Protein AF-A0A7K1BIU9-F1 (afdb_monomer_lite)

Foldseek 3Di:
DPDDPPVVVVVVVVVVVPPPPPPPLPPQDVQFWKKKFKFAQQPLLLLVVQQKHKDKDFNKHWDWDDPDSNDRRIMIIMIAGWDADPQGIWSARMWMKIARNVPRFIWIFHTWDQRLVQQFIWGQTVLVVRDIDGFKGQPCSVVWDWDWDADPVVQKIKTKTPWGWIWTAAPCQQVRCVRNVHPPPSDPGRHGTGTMMTIHMDGHD

Structure (mmCIF, N/CA/C/O backbone):
data_AF-A0A7K1BIU9-F1
#
_entry.id   AF-A0A7K1BIU9-F1
#
loop_
_atom_site.group_PDB
_atom_site.id
_atom_site.type_symbol
_atom_site.label_atom_id
_atom_site.label_alt_id
_atom_site.label_comp_id
_atom_site.label_asym_id
_atom_site.label_entity_id
_atom_site.label_seq_id
_atom_site.pdbx_PDB_ins_code
_atom_site.Cartn_x
_atom_site.Cartn_y
_atom_site.Cartn_z
_atom_site.occupancy
_atom_site.B_iso_or_equiv
_atom_site.auth_seq_id
_atom_site.auth_comp_id
_atom_site.auth_asym_id
_atom_site.auth_atom_id
_atom_site.pdbx_PDB_model_num
ATOM 1 N N . MET A 1 1 ? -36.412 -58.550 -0.519 1.00 44.72 1 MET A N 1
ATOM 2 C CA . MET A 1 1 ? -36.171 -57.234 -1.155 1.00 44.72 1 MET A CA 1
ATOM 3 C C . MET A 1 1 ? -35.301 -56.371 -0.232 1.00 44.72 1 MET A C 1
ATOM 5 O O . MET A 1 1 ? -35.825 -55.542 0.491 1.00 44.72 1 MET A O 1
ATOM 9 N N . LYS A 1 2 ? -33.985 -56.630 -0.160 1.00 48.56 2 LYS A N 1
ATOM 10 C CA . LYS A 1 2 ? -33.057 -55.943 0.772 1.00 48.56 2 LYS A CA 1
ATOM 11 C C . LYS A 1 2 ? -31.634 -55.773 0.204 1.00 48.56 2 LYS A C 1
ATOM 13 O O . LYS A 1 2 ? -30.665 -55.871 0.937 1.00 48.56 2 LYS A O 1
ATOM 18 N N . LEU A 1 3 ? -31.502 -55.534 -1.105 1.00 46.72 3 LEU A N 1
ATOM 19 C CA . LEU A 1 3 ? -30.182 -55.364 -1.742 1.00 46.72 3 LEU A CA 1
ATOM 20 C C . LEU A 1 3 ? -30.112 -54.217 -2.766 1.00 46.72 3 LEU A C 1
ATOM 22 O O . LEU A 1 3 ? -29.189 -54.169 -3.567 1.00 46.72 3 LEU A O 1
ATOM 26 N N . LYS A 1 4 ? -31.096 -53.305 -2.779 1.00 47.06 4 LYS A N 1
ATOM 27 C CA . LYS A 1 4 ? -31.155 -52.203 -3.763 1.00 47.06 4 LYS A CA 1
ATOM 28 C C . LYS A 1 4 ? -30.944 -50.801 -3.181 1.00 47.06 4 LYS A C 1
ATOM 30 O O . LYS A 1 4 ? -30.855 -49.854 -3.945 1.00 47.06 4 LYS A O 1
ATOM 35 N N . VAL A 1 5 ? -30.850 -50.659 -1.856 1.00 51.69 5 VAL A N 1
ATOM 36 C CA . VAL A 1 5 ? -30.767 -49.336 -1.196 1.00 51.69 5 VAL A CA 1
ATOM 37 C C . VAL A 1 5 ? -29.338 -48.980 -0.759 1.00 51.69 5 VAL A C 1
ATOM 39 O O . VAL A 1 5 ? -29.014 -47.807 -0.629 1.00 51.69 5 VAL A O 1
ATOM 42 N N . VAL A 1 6 ? -28.442 -49.962 -0.608 1.00 47.50 6 VAL A N 1
ATOM 43 C CA . VAL A 1 6 ? -27.062 -49.716 -0.137 1.00 47.50 6 VAL A CA 1
ATOM 44 C C . VAL A 1 6 ? -26.142 -49.222 -1.264 1.00 47.50 6 VAL A C 1
ATOM 46 O O . VAL A 1 6 ? -25.230 -48.438 -1.023 1.00 47.50 6 VAL A O 1
ATOM 49 N N . THR A 1 7 ? -26.411 -49.589 -2.519 1.00 50.59 7 THR A N 1
ATOM 50 C CA . THR A 1 7 ? -25.561 -49.233 -3.670 1.00 50.59 7 THR A CA 1
ATOM 51 C C . THR A 1 7 ? -25.781 -47.812 -4.198 1.00 50.59 7 THR A C 1
ATOM 53 O O . THR A 1 7 ? -24.929 -47.294 -4.911 1.00 50.59 7 THR A O 1
ATOM 56 N N . ALA A 1 8 ? -26.893 -47.160 -3.844 1.00 47.19 8 ALA A N 1
ATOM 57 C CA . ALA A 1 8 ? -27.216 -45.816 -4.332 1.00 47.19 8 ALA A CA 1
ATOM 58 C C . ALA A 1 8 ? -26.571 -44.690 -3.501 1.00 47.19 8 ALA A C 1
ATOM 60 O O . ALA A 1 8 ? -26.414 -43.583 -4.001 1.00 47.19 8 ALA A O 1
ATOM 61 N N . ILE A 1 9 ? -26.165 -44.959 -2.254 1.00 51.34 9 ILE A N 1
ATOM 62 C CA . ILE A 1 9 ? -25.563 -43.947 -1.364 1.00 51.34 9 ILE A CA 1
ATOM 63 C C . ILE A 1 9 ? -24.041 -43.840 -1.580 1.00 51.34 9 ILE A C 1
ATOM 65 O O . ILE A 1 9 ? -23.468 -42.769 -1.405 1.00 51.34 9 ILE A O 1
ATOM 69 N N . ALA A 1 10 ? -23.388 -44.916 -2.032 1.00 48.66 10 ALA A N 1
ATOM 70 C CA . ALA A 1 10 ? -21.936 -44.951 -2.234 1.00 48.66 10 ALA A CA 1
ATOM 71 C C . ALA A 1 10 ? -21.453 -44.242 -3.517 1.00 48.66 10 ALA A C 1
ATOM 73 O O . ALA A 1 10 ? -20.282 -43.890 -3.619 1.00 48.66 10 ALA A O 1
ATOM 74 N N . ILE A 1 11 ? -22.335 -44.019 -4.497 1.00 51.06 11 ILE A N 1
ATOM 75 C CA . ILE A 1 11 ? -21.977 -43.359 -5.767 1.00 51.06 11 ILE A CA 1
ATOM 76 C C . ILE A 1 11 ? -22.119 -41.833 -5.650 1.00 51.06 11 ILE A C 1
ATOM 78 O O . ILE A 1 11 ? -21.362 -41.089 -6.268 1.00 51.06 11 ILE A O 1
ATOM 82 N N . SER A 1 12 ? -23.016 -41.351 -4.789 1.00 47.53 12 SER A N 1
ATOM 83 C CA . SER A 1 12 ? -23.244 -39.918 -4.559 1.00 47.53 12 SER A CA 1
ATOM 84 C C . SER A 1 12 ? -22.085 -39.239 -3.827 1.00 47.53 12 SER A C 1
ATOM 86 O O . SER A 1 12 ? -21.803 -38.071 -4.072 1.00 47.53 12 SER A O 1
ATOM 88 N N . THR A 1 13 ? -21.389 -39.957 -2.942 1.00 48.97 13 THR A N 1
ATOM 89 C CA . THR A 1 13 ? -20.256 -39.415 -2.175 1.00 48.97 13 THR A CA 1
ATOM 90 C C . THR A 1 13 ? -18.956 -39.378 -2.975 1.00 48.97 13 THR A C 1
ATOM 92 O O . THR A 1 13 ? -18.105 -38.537 -2.698 1.00 48.97 13 THR A O 1
ATOM 95 N N . LEU A 1 14 ? -18.807 -40.225 -4.001 1.00 45.22 14 LEU A N 1
ATOM 96 C CA . LEU A 1 14 ? -17.595 -40.269 -4.823 1.00 45.22 14 LEU A CA 1
ATOM 97 C C . LEU A 1 14 ? -17.552 -39.151 -5.883 1.00 45.22 14 LEU A C 1
ATOM 99 O O . LEU A 1 14 ? -16.468 -38.711 -6.258 1.00 45.22 14 LEU A O 1
ATOM 103 N N . LEU A 1 15 ? -18.709 -38.635 -6.324 1.00 46.16 15 LEU A N 1
ATOM 104 C CA . LEU A 1 15 ? -18.770 -37.532 -7.295 1.00 46.16 15 LEU A CA 1
ATOM 105 C C . LEU A 1 15 ? -18.500 -36.138 -6.696 1.00 46.16 15 LEU A C 1
ATOM 107 O O . LEU A 1 15 ? -18.160 -35.229 -7.449 1.00 46.16 15 LEU A O 1
ATOM 111 N N . LEU A 1 16 ? -18.586 -35.950 -5.373 1.00 46.19 16 LEU A N 1
ATOM 112 C CA . LEU A 1 16 ? -18.278 -34.653 -4.743 1.00 46.19 16 LEU A CA 1
ATOM 113 C C . LEU A 1 16 ? -16.781 -34.421 -4.473 1.00 46.19 16 LEU A C 1
ATOM 115 O O . LEU A 1 16 ? -16.391 -33.306 -4.141 1.00 46.19 16 LEU A O 1
ATOM 119 N N . ILE A 1 17 ? -15.930 -35.435 -4.650 1.00 51.56 17 ILE A N 1
ATOM 120 C CA . ILE A 1 17 ? -14.475 -35.316 -4.431 1.00 51.56 17 ILE A CA 1
ATOM 121 C C . ILE A 1 17 ? -13.760 -34.809 -5.707 1.00 51.56 17 ILE A C 1
ATOM 123 O O . ILE A 1 17 ? -12.593 -34.436 -5.671 1.00 51.56 17 ILE A O 1
ATOM 127 N N . GLY A 1 18 ? -14.459 -34.740 -6.847 1.00 46.22 18 GLY A N 1
ATOM 128 C CA . GLY A 1 18 ? -13.859 -34.456 -8.157 1.00 46.22 18 GLY A CA 1
ATOM 129 C C . GLY A 1 18 ? -13.814 -32.990 -8.603 1.00 46.22 18 GLY A C 1
ATOM 130 O O . GLY A 1 18 ? -13.236 -32.715 -9.650 1.00 46.22 18 GLY A O 1
ATOM 131 N N . SER A 1 19 ? -14.405 -32.043 -7.866 1.00 47.19 19 SER A N 1
ATOM 132 C CA . SER A 1 19 ? -14.473 -30.633 -8.293 1.00 47.19 19 SER A CA 1
ATOM 133 C C . SER A 1 19 ? -13.799 -29.646 -7.346 1.00 47.19 19 SER A C 1
ATOM 135 O O . SER A 1 19 ? -14.045 -28.443 -7.446 1.00 47.19 19 SER A O 1
ATOM 137 N N . SER A 1 20 ? -12.895 -30.103 -6.474 1.00 46.22 20 SER A N 1
ATOM 138 C CA . SER A 1 20 ? -11.872 -29.215 -5.923 1.00 46.22 20 SER A CA 1
ATOM 139 C C . SER A 1 20 ? -10.858 -28.916 -7.028 1.00 46.22 20 SER A C 1
ATOM 141 O O . SER A 1 20 ? -9.715 -29.373 -6.990 1.00 46.22 20 SER A O 1
ATOM 143 N N . GLY A 1 21 ? -11.283 -28.176 -8.057 1.00 48.88 21 GLY A N 1
ATOM 144 C CA . GLY A 1 21 ? -10.337 -27.416 -8.850 1.00 48.88 21 GLY A CA 1
ATOM 145 C C . GLY A 1 21 ? -9.607 -26.551 -7.842 1.00 48.88 21 GLY A C 1
ATOM 146 O O . GLY A 1 21 ? -10.204 -25.628 -7.290 1.00 48.88 21 GLY A O 1
ATOM 147 N N . ALA A 1 22 ? -8.373 -26.930 -7.500 1.00 48.78 22 ALA A N 1
ATOM 148 C CA . ALA A 1 22 ? -7.526 -26.093 -6.679 1.00 48.78 22 ALA A CA 1
ATOM 149 C C . ALA A 1 22 ? -7.596 -24.712 -7.319 1.00 48.78 22 ALA A C 1
ATOM 151 O O . ALA A 1 22 ? -7.340 -24.585 -8.520 1.00 48.78 22 ALA A O 1
ATOM 152 N N . ALA A 1 23 ? -8.038 -23.710 -6.559 1.00 45.09 23 ALA A N 1
ATOM 153 C CA . ALA A 1 23 ? -7.927 -22.342 -7.010 1.00 45.09 23 ALA A CA 1
ATOM 154 C C . ALA A 1 23 ? -6.434 -22.125 -7.244 1.00 45.09 23 ALA A C 1
ATOM 156 O O . ALA A 1 23 ? -5.651 -22.001 -6.301 1.00 45.09 23 ALA A O 1
ATOM 157 N N . VAL A 1 24 ? -6.025 -22.195 -8.507 1.00 49.59 24 VAL A N 1
ATOM 158 C CA . VAL A 1 24 ? -4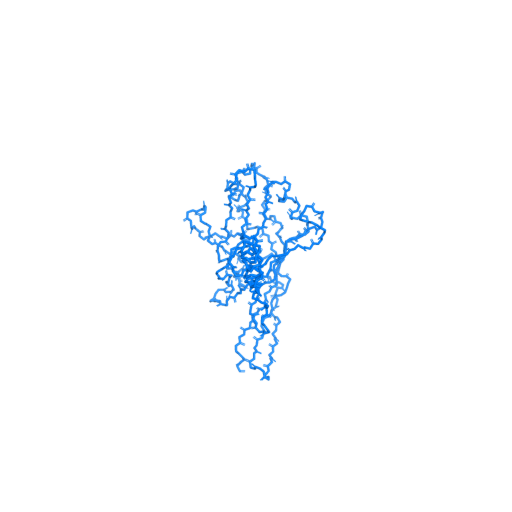.683 -21.828 -8.904 1.00 49.59 24 VAL A CA 1
ATOM 159 C C . VAL A 1 24 ? -4.644 -20.326 -8.705 1.00 49.59 24 VAL A C 1
ATOM 161 O O . VAL A 1 24 ? -5.192 -19.564 -9.499 1.00 49.59 24 VAL A O 1
ATOM 164 N N . ALA A 1 25 ? -4.073 -19.892 -7.579 1.00 52.34 25 ALA A N 1
ATOM 165 C CA . ALA A 1 25 ? -3.605 -18.522 -7.482 1.00 52.34 25 ALA A CA 1
ATOM 166 C C . ALA A 1 25 ? -2.775 -18.279 -8.745 1.00 52.34 25 ALA A C 1
ATOM 168 O O . ALA A 1 25 ? -1.986 -19.153 -9.117 1.00 52.34 25 ALA A O 1
ATOM 169 N N . ASP A 1 26 ? -3.022 -17.169 -9.442 1.00 54.44 26 ASP A N 1
ATOM 170 C CA . ASP A 1 26 ? -2.315 -16.835 -10.676 1.00 54.44 26 ASP A CA 1
ATOM 171 C C . ASP A 1 26 ? -0.830 -16.727 -10.305 1.00 54.44 26 ASP A C 1
ATOM 173 O O . ASP A 1 26 ? -0.372 -15.730 -9.743 1.00 54.44 26 ASP A O 1
ATOM 177 N N . ALA A 1 27 ? -0.107 -17.838 -10.464 1.00 48.31 27 ALA A N 1
ATOM 178 C CA . ALA A 1 27 ? 1.280 -17.920 -10.061 1.00 48.31 27 ALA A CA 1
ATOM 179 C C . ALA A 1 27 ? 2.028 -16.880 -10.893 1.00 48.31 27 ALA A C 1
ATOM 181 O O . ALA A 1 27 ? 1.722 -16.761 -12.085 1.00 48.31 27 ALA A O 1
ATOM 182 N N . PRO A 1 28 ? 2.987 -16.133 -10.312 1.00 52.75 28 PRO A N 1
ATOM 183 C CA . PRO A 1 28 ? 3.704 -15.108 -11.049 1.00 52.75 28 PRO A CA 1
ATOM 184 C C . PRO A 1 28 ? 4.299 -15.726 -12.314 1.00 52.75 28 PRO A C 1
ATOM 186 O O . PRO A 1 28 ? 5.240 -16.522 -12.252 1.00 52.75 28 PRO A O 1
ATOM 189 N N . LYS A 1 29 ? 3.726 -15.404 -13.476 1.00 63.81 29 LYS A N 1
ATOM 190 C CA . LYS A 1 29 ? 4.265 -15.880 -14.750 1.00 63.81 29 LYS A CA 1
ATOM 191 C C . LYS A 1 29 ? 5.591 -15.161 -14.956 1.00 63.81 29 LYS A C 1
ATOM 193 O O . LYS A 1 29 ? 5.710 -13.970 -14.653 1.00 63.81 29 LYS A O 1
ATOM 198 N N . ALA A 1 30 ? 6.606 -15.862 -15.458 1.00 67.62 30 ALA A N 1
ATOM 199 C CA . ALA A 1 30 ? 7.865 -15.214 -15.805 1.00 67.62 30 ALA A CA 1
ATOM 200 C C . ALA A 1 30 ? 7.574 -14.028 -16.747 1.00 67.62 30 ALA A C 1
ATOM 202 O O . ALA A 1 30 ? 6.934 -14.199 -17.782 1.00 67.62 30 ALA A O 1
ATOM 203 N N . GLY A 1 31 ? 7.992 -12.820 -16.357 1.00 74.06 31 GLY A N 1
ATOM 204 C CA . GLY A 1 31 ? 7.682 -11.593 -17.097 1.00 74.06 31 GLY A CA 1
ATOM 205 C C . GLY A 1 31 ? 6.408 -10.853 -16.668 1.00 74.06 31 GLY A C 1
ATOM 206 O O . GLY A 1 31 ? 6.021 -9.899 -17.340 1.00 74.06 31 GLY A O 1
ATOM 207 N N . GLN A 1 32 ? 5.754 -11.237 -15.569 1.00 86.19 32 GLN A N 1
ATOM 208 C CA . GLN A 1 32 ? 4.627 -10.484 -15.015 1.00 86.19 32 GLN A CA 1
ATOM 209 C C . GLN A 1 32 ? 5.103 -9.300 -14.166 1.00 86.19 32 GLN A C 1
ATOM 211 O O . GLN A 1 32 ? 5.974 -9.434 -13.304 1.00 86.19 32 GLN A O 1
ATOM 216 N N . SER A 1 33 ? 4.510 -8.130 -14.405 1.00 92.88 33 SER A N 1
ATOM 217 C CA . SER A 1 33 ? 4.776 -6.938 -13.602 1.00 92.88 33 SER A CA 1
ATOM 218 C C . SER A 1 33 ? 4.103 -7.050 -12.237 1.00 92.88 33 SER A C 1
ATOM 220 O O . SER A 1 33 ? 2.898 -7.291 -12.164 1.00 92.88 33 SER A O 1
ATOM 222 N N . MET A 1 34 ? 4.867 -6.836 -11.167 1.00 94.06 34 MET A N 1
ATOM 223 C CA . MET A 1 34 ? 4.401 -7.001 -9.789 1.00 94.06 34 MET A CA 1
ATOM 224 C C . MET A 1 34 ? 4.990 -5.935 -8.863 1.00 94.06 34 MET A C 1
ATOM 226 O O . MET A 1 34 ? 6.126 -5.484 -9.040 1.00 94.06 34 MET A O 1
ATOM 230 N N . THR A 1 35 ? 4.232 -5.601 -7.826 1.00 95.62 35 THR A N 1
ATOM 231 C CA . THR A 1 35 ? 4.724 -4.974 -6.604 1.00 95.62 35 THR A CA 1
ATOM 232 C C . THR A 1 35 ? 4.854 -6.043 -5.519 1.00 95.62 35 THR A C 1
ATOM 234 O O . THR A 1 35 ? 3.928 -6.826 -5.312 1.00 95.62 35 THR A O 1
ATOM 237 N N . HIS A 1 36 ? 5.990 -6.059 -4.825 1.00 95.81 36 HIS A N 1
ATOM 238 C CA . HIS A 1 36 ? 6.186 -6.813 -3.591 1.00 95.81 36 HIS A CA 1
ATOM 239 C C . HIS A 1 36 ? 6.237 -5.817 -2.433 1.00 95.81 36 HIS A C 1
ATOM 241 O O . HIS A 1 36 ? 7.233 -5.117 -2.257 1.00 95.81 36 HIS A O 1
ATOM 247 N N . MET A 1 37 ? 5.152 -5.720 -1.674 1.00 97.06 37 MET A N 1
ATOM 248 C CA . MET A 1 37 ? 5.043 -4.820 -0.529 1.00 97.06 37 MET A CA 1
ATOM 249 C C . MET A 1 37 ? 5.117 -5.635 0.755 1.00 97.06 37 MET A C 1
ATOM 251 O O . MET A 1 37 ? 4.522 -6.704 0.838 1.00 97.06 37 MET A O 1
ATOM 255 N N . LYS A 1 38 ? 5.825 -5.140 1.763 1.00 96.69 38 LYS A N 1
ATOM 256 C CA . LYS A 1 38 ? 5.814 -5.723 3.103 1.00 96.69 38 LYS A CA 1
ATOM 257 C C . LYS A 1 38 ? 5.650 -4.639 4.149 1.00 96.69 38 LYS A C 1
ATOM 259 O O . LYS A 1 38 ? 6.193 -3.545 3.985 1.00 96.69 38 LYS A O 1
ATOM 264 N N . THR A 1 39 ? 4.916 -4.932 5.213 1.00 97.50 39 THR A N 1
ATOM 265 C CA . THR A 1 39 ? 4.837 -4.014 6.351 1.00 97.50 39 THR A CA 1
ATOM 266 C C . THR A 1 39 ? 6.164 -3.976 7.102 1.00 97.50 39 THR A C 1
ATOM 268 O O . THR A 1 39 ? 6.960 -4.905 7.005 1.00 97.50 39 THR A O 1
ATOM 271 N N . GLY A 1 40 ? 6.418 -2.911 7.859 1.00 95.38 40 GLY A N 1
ATOM 272 C CA . GLY A 1 40 ? 7.533 -2.872 8.804 1.00 95.38 40 GLY A CA 1
ATOM 273 C C . GLY A 1 40 ? 7.334 -3.886 9.933 1.00 95.38 40 GLY A C 1
ATOM 274 O O . GLY A 1 40 ? 6.198 -4.215 10.283 1.00 95.38 40 GLY A O 1
ATOM 275 N N . ALA A 1 41 ? 8.433 -4.379 10.509 1.00 92.12 41 ALA A N 1
ATOM 276 C CA . ALA A 1 41 ? 8.372 -5.203 11.715 1.00 92.12 41 ALA A CA 1
ATOM 277 C C . ALA A 1 41 ? 7.645 -4.444 12.838 1.00 92.12 41 ALA A C 1
ATOM 279 O O . ALA A 1 41 ? 7.859 -3.245 13.016 1.00 92.12 41 ALA A O 1
ATOM 280 N N . GLY A 1 42 ? 6.764 -5.135 13.561 1.00 89.94 42 GLY A N 1
ATOM 281 C CA . GLY A 1 42 ? 5.964 -4.560 14.642 1.00 89.94 42 GLY A CA 1
ATOM 282 C C . GLY A 1 42 ? 4.682 -3.852 14.190 1.00 89.94 42 GLY A C 1
ATOM 283 O O . GLY A 1 42 ? 3.745 -3.764 14.980 1.00 89.94 42 GLY A O 1
ATOM 284 N N . LEU A 1 43 ? 4.566 -3.417 12.925 1.00 94.56 43 LEU A N 1
ATOM 285 C CA . LEU A 1 43 ? 3.342 -2.752 12.454 1.00 94.56 43 LEU A CA 1
ATOM 286 C C . LEU A 1 43 ? 2.135 -3.694 12.494 1.00 94.56 43 LEU A C 1
ATOM 288 O O . LEU A 1 43 ? 1.066 -3.293 12.946 1.00 94.56 43 LEU A O 1
ATOM 292 N N . ALA A 1 44 ? 2.301 -4.935 12.027 1.00 94.25 44 ALA A N 1
ATOM 293 C CA . ALA A 1 44 ? 1.215 -5.912 12.002 1.00 94.25 44 ALA A CA 1
ATOM 294 C C . ALA A 1 44 ? 0.672 -6.178 13.415 1.00 94.25 44 ALA A C 1
ATOM 296 O O . ALA A 1 44 ? -0.539 -6.121 13.610 1.00 94.25 44 ALA A O 1
ATOM 297 N N . SER A 1 45 ? 1.560 -6.352 14.399 1.00 93.88 45 SER A N 1
ATOM 298 C CA . SER A 1 45 ? 1.179 -6.555 15.799 1.00 93.88 45 SER A CA 1
ATOM 299 C C . SER A 1 45 ? 0.553 -5.309 16.427 1.00 93.88 45 SER A C 1
ATOM 301 O O . SER A 1 45 ? -0.392 -5.425 17.197 1.00 93.88 45 SER A O 1
ATOM 303 N N . THR A 1 46 ? 1.026 -4.103 16.085 1.00 92.06 46 THR A N 1
ATOM 304 C CA . THR A 1 46 ? 0.407 -2.854 16.560 1.00 92.06 46 THR A CA 1
ATOM 305 C C . THR A 1 46 ? -1.018 -2.704 16.037 1.00 92.06 46 THR A C 1
ATOM 307 O O . THR A 1 46 ? -1.913 -2.331 16.791 1.00 92.06 46 THR A O 1
ATOM 310 N N . LEU A 1 47 ? -1.240 -3.005 14.756 1.00 93.81 47 LEU A N 1
ATOM 311 C CA . LEU A 1 47 ? -2.572 -2.965 14.159 1.00 93.81 47 LEU A CA 1
ATOM 312 C C . LEU A 1 47 ? -3.479 -4.040 14.764 1.00 93.81 47 LEU A C 1
ATOM 314 O O . LEU A 1 47 ? -4.604 -3.729 15.142 1.00 93.81 47 LEU A O 1
ATOM 318 N N . GLU A 1 48 ? -2.981 -5.264 14.932 1.00 94.31 48 GLU A N 1
ATOM 319 C CA . GLU A 1 48 ? -3.746 -6.366 15.519 1.00 94.31 48 GLU A CA 1
ATOM 320 C C . GLU A 1 48 ? -4.153 -6.075 16.972 1.00 94.31 48 GLU A C 1
ATOM 322 O O . GLU A 1 48 ? -5.321 -6.246 17.319 1.00 94.31 48 GLU A O 1
ATOM 327 N N . ALA A 1 49 ? -3.257 -5.495 17.779 1.00 92.31 49 ALA A N 1
ATOM 328 C CA . ALA A 1 49 ? -3.568 -5.025 19.131 1.00 92.31 49 ALA A CA 1
ATOM 329 C C . ALA A 1 49 ? -4.636 -3.913 19.162 1.00 92.31 49 ALA A C 1
ATOM 331 O O . ALA A 1 49 ? -5.369 -3.785 20.142 1.00 92.31 49 ALA A O 1
ATOM 332 N N . ALA A 1 50 ? -4.758 -3.127 18.087 1.00 91.62 50 ALA A N 1
ATOM 333 C CA . ALA A 1 50 ? -5.820 -2.136 17.902 1.00 91.62 50 ALA A CA 1
ATOM 334 C C . ALA A 1 50 ? -7.114 -2.732 17.302 1.00 91.62 50 ALA A C 1
ATOM 336 O O . ALA A 1 50 ? -8.024 -1.987 16.937 1.00 91.62 50 ALA A O 1
ATOM 337 N N . GLY A 1 51 ? -7.204 -4.061 17.167 1.00 94.56 51 GLY A N 1
ATOM 338 C CA . GLY A 1 51 ? -8.335 -4.752 16.546 1.00 94.56 51 GLY A CA 1
ATOM 339 C C . GLY A 1 51 ? -8.362 -4.643 15.019 1.00 94.56 51 GLY A C 1
ATOM 340 O O . GLY A 1 51 ? -9.384 -4.931 14.400 1.00 94.56 51 GLY A O 1
ATOM 341 N N . ILE A 1 52 ? -7.264 -4.216 14.392 1.00 97.06 52 ILE A N 1
ATOM 342 C CA . ILE A 1 52 ? -7.160 -4.043 12.944 1.00 97.06 52 ILE A CA 1
ATOM 343 C C . ILE A 1 52 ? -6.438 -5.234 12.321 1.00 97.06 52 ILE A C 1
ATOM 345 O O . ILE A 1 52 ? -5.263 -5.485 12.579 1.00 97.06 52 ILE A O 1
ATOM 349 N N . ILE A 1 53 ? -7.117 -5.917 11.405 1.00 96.75 53 ILE A N 1
ATOM 350 C CA . ILE A 1 53 ? -6.493 -6.898 10.517 1.00 96.75 53 ILE A CA 1
ATOM 351 C C . ILE A 1 53 ? -6.334 -6.313 9.116 1.00 96.75 53 ILE A C 1
ATOM 353 O O . ILE A 1 53 ? -7.174 -5.541 8.646 1.00 96.75 53 ILE A O 1
ATOM 357 N N . MET A 1 54 ? -5.251 -6.690 8.438 1.00 96.88 54 MET A N 1
ATOM 358 C CA . MET A 1 54 ? -5.011 -6.301 7.053 1.00 96.88 54 MET A CA 1
ATOM 359 C C . MET A 1 54 ? -5.187 -7.493 6.127 1.00 96.88 54 MET A C 1
ATOM 361 O O . MET A 1 54 ? -4.723 -8.595 6.409 1.00 96.88 54 MET A O 1
ATOM 365 N N . TYR A 1 55 ? -5.810 -7.264 4.981 1.00 96.38 55 TYR A N 1
ATOM 366 C CA . TYR A 1 55 ? -5.864 -8.252 3.913 1.00 96.38 55 TYR A CA 1
ATOM 367 C C . TYR A 1 55 ? -5.944 -7.566 2.554 1.00 96.38 55 TYR A C 1
ATOM 369 O O . TYR A 1 55 ? -6.107 -6.349 2.446 1.00 96.38 55 TYR A O 1
ATOM 377 N N . VAL A 1 56 ? -5.807 -8.359 1.497 1.00 97.06 56 VAL A N 1
ATOM 378 C CA . VAL A 1 56 ? -5.923 -7.880 0.122 1.00 97.06 56 VAL A CA 1
ATOM 379 C C . VAL A 1 56 ? -7.123 -8.511 -0.563 1.00 97.06 56 VAL A C 1
ATOM 381 O O . VAL A 1 56 ? -7.539 -9.619 -0.230 1.00 97.06 56 VAL A O 1
ATOM 384 N N . GLN A 1 57 ? -7.694 -7.790 -1.518 1.00 95.12 57 GLN A N 1
ATOM 385 C CA . GLN A 1 57 ? -8.797 -8.260 -2.351 1.00 95.12 57 GLN A CA 1
ATOM 386 C C . GLN A 1 57 ? -8.443 -8.117 -3.828 1.00 95.12 57 GLN A C 1
ATOM 388 O O . GLN A 1 57 ? -7.662 -7.239 -4.204 1.00 95.12 57 GLN A O 1
ATOM 393 N N . GLY A 1 58 ? -9.098 -8.922 -4.665 1.00 92.19 58 GLY A N 1
ATOM 394 C CA . GLY A 1 58 ? -8.930 -8.890 -6.113 1.00 92.19 58 GLY A CA 1
ATOM 395 C C . GLY A 1 58 ? -7.718 -9.700 -6.567 1.00 92.19 58 GLY A C 1
ATOM 396 O O . GLY A 1 58 ? -7.556 -10.838 -6.142 1.00 92.19 58 GLY A O 1
ATOM 397 N N . GLY A 1 59 ? -6.891 -9.132 -7.446 1.00 86.44 59 GLY A N 1
ATOM 398 C CA . GLY A 1 59 ? -5.743 -9.838 -8.038 1.00 86.44 59 GLY A CA 1
ATOM 399 C C . GLY A 1 59 ? -4.518 -9.989 -7.125 1.00 86.44 59 GLY A C 1
ATOM 400 O O . GLY A 1 59 ? -3.579 -10.697 -7.480 1.00 86.44 59 GLY A O 1
ATOM 401 N N . ALA A 1 60 ? -4.495 -9.316 -5.975 1.00 93.19 60 ALA A N 1
ATOM 402 C CA . ALA A 1 60 ? -3.389 -9.379 -5.029 1.00 93.19 60 ALA A CA 1
ATOM 403 C C . ALA A 1 60 ? -3.448 -10.633 -4.145 1.00 93.19 60 ALA A C 1
ATOM 405 O O . ALA A 1 60 ? -4.521 -11.128 -3.807 1.00 93.19 60 ALA A O 1
ATOM 406 N N . THR A 1 61 ? -2.280 -11.104 -3.712 1.00 93.81 61 THR A N 1
ATOM 407 C CA . THR A 1 61 ? -2.143 -12.187 -2.727 1.00 93.81 61 THR A CA 1
ATOM 408 C C . THR A 1 61 ? -1.418 -11.683 -1.486 1.00 93.81 61 THR A C 1
ATOM 410 O O . THR A 1 61 ? -0.584 -10.780 -1.578 1.00 93.81 61 THR A O 1
ATOM 413 N N . ALA A 1 62 ? -1.746 -12.255 -0.327 1.00 93.88 62 ALA A N 1
ATOM 414 C CA . ALA A 1 62 ? -1.126 -11.928 0.950 1.00 93.88 62 ALA A CA 1
ATOM 415 C C . ALA A 1 62 ? -0.505 -13.168 1.601 1.00 93.88 62 ALA A C 1
ATOM 417 O O . ALA A 1 62 ? -0.995 -14.283 1.432 1.00 93.88 62 ALA A O 1
ATOM 418 N N . SER A 1 63 ? 0.564 -12.950 2.359 1.00 95.19 63 SER A N 1
ATOM 419 C CA . SER A 1 63 ? 1.204 -13.928 3.236 1.00 95.19 63 SER A CA 1
ATOM 420 C C . SER A 1 63 ? 1.722 -13.228 4.497 1.00 95.19 63 SER A C 1
ATOM 422 O O . SER A 1 63 ? 1.637 -12.001 4.616 1.00 95.19 63 SER A O 1
ATOM 424 N N . VAL A 1 64 ? 2.264 -14.004 5.431 1.00 94.94 64 VAL A N 1
ATOM 425 C CA . VAL A 1 64 ? 2.829 -13.529 6.697 1.00 94.94 64 VAL A CA 1
ATOM 426 C C . VAL A 1 64 ? 4.299 -13.941 6.781 1.00 94.94 64 VAL A C 1
ATOM 428 O O . VAL A 1 64 ? 4.649 -15.082 6.487 1.00 94.94 64 VAL A O 1
ATOM 431 N N . ILE A 1 65 ? 5.165 -13.004 7.168 1.00 93.88 65 ILE A N 1
ATOM 432 C CA . ILE A 1 65 ? 6.524 -13.295 7.642 1.00 93.88 65 ILE A CA 1
ATOM 433 C C . ILE A 1 65 ? 6.477 -13.401 9.165 1.00 93.88 65 ILE A C 1
ATOM 435 O O . ILE A 1 65 ? 5.902 -12.529 9.814 1.00 93.88 65 ILE A O 1
ATOM 439 N N . GLY A 1 66 ? 7.156 -14.410 9.713 1.00 92.44 66 GLY A N 1
ATOM 440 C CA . GLY A 1 66 ? 7.179 -14.710 11.146 1.00 92.44 66 GLY A CA 1
ATOM 441 C C . GLY A 1 66 ? 6.108 -15.726 11.543 1.00 92.44 66 GLY A C 1
ATOM 442 O O . GLY A 1 66 ? 5.368 -16.218 10.693 1.00 92.44 66 GLY A O 1
ATOM 443 N N . ASP A 1 67 ? 6.040 -16.040 12.836 1.00 90.81 67 ASP A N 1
ATOM 444 C CA . ASP A 1 67 ? 5.146 -17.085 13.357 1.00 90.81 67 ASP A CA 1
ATOM 445 C C . ASP A 1 67 ? 3.662 -16.692 13.265 1.00 90.81 67 ASP A C 1
ATOM 447 O O . ASP A 1 67 ? 2.797 -17.539 13.050 1.00 90.81 67 ASP A O 1
ATOM 451 N N . SER A 1 68 ? 3.353 -15.401 13.424 1.00 93.31 68 SER A N 1
ATOM 452 C CA . SER A 1 68 ? 2.004 -14.842 13.299 1.00 93.31 68 SER A CA 1
ATOM 453 C C . SER A 1 68 ? 2.042 -13.326 13.061 1.00 93.31 68 SER A C 1
ATOM 455 O O . SER A 1 68 ? 3.082 -12.684 13.216 1.00 93.31 68 SER A O 1
ATOM 457 N N . ILE A 1 69 ? 0.893 -12.733 12.720 1.00 92.25 69 ILE A N 1
ATOM 458 C CA . ILE A 1 69 ? 0.742 -11.271 12.585 1.00 92.25 69 ILE A CA 1
ATOM 459 C C . ILE A 1 69 ? 0.833 -10.523 13.924 1.00 92.25 69 ILE A C 1
ATOM 461 O O . ILE A 1 69 ? 1.189 -9.350 13.923 1.00 92.25 69 ILE A O 1
ATOM 465 N N . GLY A 1 70 ? 0.552 -11.196 15.044 1.00 93.19 70 GLY A N 1
ATOM 466 C CA . GLY A 1 70 ? 0.678 -10.643 16.399 1.00 93.19 70 GLY A CA 1
ATOM 467 C C . GLY A 1 70 ? 2.085 -10.792 16.991 1.00 93.19 70 GLY A C 1
ATOM 468 O O . GLY A 1 70 ? 2.371 -10.260 18.062 1.00 93.19 70 GLY A O 1
ATOM 469 N N . ALA A 1 71 ? 2.990 -11.510 16.314 1.00 94.50 71 ALA A N 1
ATOM 470 C CA . ALA A 1 71 ? 4.371 -11.648 16.761 1.00 94.50 71 ALA A CA 1
ATOM 471 C C . ALA A 1 71 ? 5.131 -10.309 16.629 1.00 94.50 71 ALA A C 1
ATOM 473 O O . ALA A 1 71 ? 4.903 -9.580 15.663 1.00 94.50 71 ALA A O 1
ATOM 474 N N . PRO A 1 72 ? 6.110 -10.002 17.509 1.00 91.88 72 PRO A N 1
ATOM 475 C CA . PRO A 1 72 ? 6.832 -8.720 17.487 1.00 91.88 72 PRO A CA 1
ATOM 476 C C . PRO A 1 72 ? 7.512 -8.371 16.151 1.00 91.88 72 PRO A C 1
ATOM 478 O O . PRO A 1 72 ? 7.693 -7.201 15.822 1.00 91.88 72 PRO A O 1
ATOM 481 N N . THR A 1 73 ? 7.906 -9.378 15.370 1.00 92.50 73 THR A N 1
ATOM 482 C CA . THR A 1 73 ? 8.535 -9.220 14.045 1.00 92.50 73 THR A CA 1
ATOM 483 C C . THR A 1 73 ? 7.616 -9.630 12.891 1.00 92.50 73 THR A C 1
ATOM 485 O O . THR A 1 73 ? 8.052 -9.638 11.732 1.00 92.50 73 THR A O 1
ATOM 488 N N . GLY A 1 74 ? 6.354 -9.943 13.204 1.00 94.81 74 GLY A N 1
ATOM 489 C CA . GLY A 1 74 ? 5.315 -10.311 12.255 1.00 94.81 74 GLY A CA 1
ATOM 490 C C . GLY A 1 74 ? 5.106 -9.218 11.212 1.00 94.81 74 GLY A C 1
ATOM 491 O O . GLY A 1 74 ? 5.040 -8.030 11.540 1.00 94.81 74 GLY A O 1
ATOM 492 N N . GLN A 1 75 ? 5.035 -9.605 9.940 1.00 96.88 75 GLN A N 1
ATOM 493 C CA . GLN A 1 75 ? 4.802 -8.675 8.833 1.00 96.88 75 GLN A CA 1
ATOM 494 C C . GLN A 1 75 ? 3.809 -9.265 7.841 1.00 96.88 75 GLN A C 1
ATOM 496 O O . GLN A 1 75 ? 3.882 -10.447 7.506 1.00 96.88 75 GLN A O 1
ATOM 501 N N . TYR A 1 76 ? 2.940 -8.416 7.301 1.00 97.38 76 TYR A N 1
ATOM 502 C CA . TYR A 1 76 ? 2.193 -8.748 6.098 1.00 97.38 76 TYR A CA 1
ATOM 503 C C . TYR A 1 76 ? 3.100 -8.608 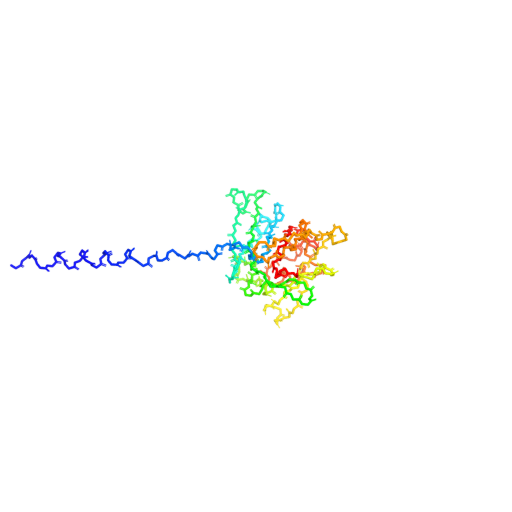4.880 1.00 97.38 76 TYR A C 1
ATOM 505 O O . TYR A 1 76 ? 3.862 -7.645 4.771 1.00 97.38 76 TYR A O 1
ATOM 513 N N . VAL A 1 77 ? 2.980 -9.546 3.945 1.00 96.31 77 VAL A N 1
ATOM 514 C CA . VAL A 1 77 ? 3.611 -9.486 2.625 1.00 96.31 77 VAL A CA 1
ATOM 515 C C . VAL A 1 77 ? 2.534 -9.563 1.567 1.00 96.31 77 VAL A C 1
ATOM 517 O O . VAL A 1 77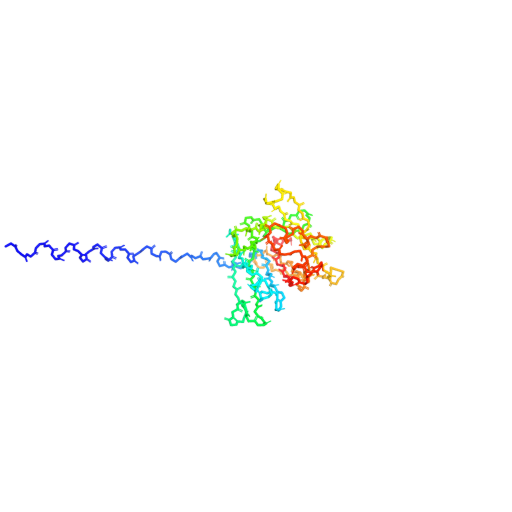 ? 1.707 -10.469 1.593 1.00 96.31 77 VAL A O 1
ATOM 520 N N . PHE A 1 78 ? 2.572 -8.641 0.615 1.00 96.50 78 PHE A N 1
ATOM 521 C CA . PHE A 1 78 ? 1.636 -8.563 -0.491 1.00 96.50 78 PHE A CA 1
ATOM 522 C C . PHE A 1 78 ? 2.365 -8.706 -1.822 1.00 96.50 78 PHE A C 1
ATOM 524 O O . PHE A 1 78 ? 3.299 -7.954 -2.116 1.00 96.50 78 PHE A O 1
ATOM 531 N N . HIS A 1 79 ? 1.876 -9.618 -2.659 1.00 94.88 79 HIS A N 1
ATOM 532 C CA . HIS A 1 79 ? 2.200 -9.646 -4.080 1.00 94.88 79 HIS A CA 1
ATOM 533 C C . HIS A 1 79 ? 1.027 -9.061 -4.847 1.00 94.88 79 HIS A C 1
ATOM 535 O O . HIS A 1 79 ? -0.069 -9.624 -4.851 1.00 94.88 79 HIS A O 1
ATOM 541 N N . ILE A 1 80 ? 1.258 -7.927 -5.495 1.00 95.44 80 ILE A N 1
ATOM 542 C CA . ILE A 1 80 ? 0.204 -7.149 -6.136 1.00 95.44 80 ILE A CA 1
ATOM 543 C C . ILE A 1 80 ? 0.518 -7.046 -7.630 1.00 95.44 80 ILE A C 1
ATOM 545 O O . ILE A 1 80 ? 1.557 -6.480 -7.979 1.00 95.44 80 ILE A O 1
ATOM 549 N N . PRO A 1 81 ? -0.332 -7.579 -8.525 1.00 93.88 81 PRO A N 1
ATOM 550 C CA . PRO A 1 81 ? -0.211 -7.342 -9.957 1.00 93.88 81 PRO A CA 1
ATOM 551 C C . PRO A 1 81 ? -0.312 -5.859 -10.277 1.00 93.88 81 PRO A C 1
ATOM 553 O O . PRO A 1 81 ? -1.166 -5.150 -9.740 1.00 93.88 81 PRO A O 1
ATOM 556 N N . ILE A 1 82 ? 0.560 -5.389 -11.167 1.00 94.19 82 ILE A N 1
ATOM 557 C CA . ILE A 1 82 ? 0.604 -3.973 -11.529 1.00 94.19 82 ILE A CA 1
ATOM 558 C C . ILE A 1 82 ? 0.575 -3.759 -13.031 1.00 94.19 82 ILE A C 1
ATOM 560 O O . ILE A 1 82 ? 1.070 -4.562 -13.821 1.00 94.19 82 ILE A O 1
ATOM 564 N N . THR A 1 83 ? 0.045 -2.604 -13.413 1.00 90.06 83 THR A N 1
ATOM 565 C CA . THR A 1 83 ? 0.154 -2.054 -14.763 1.00 90.06 83 THR A CA 1
ATOM 566 C C . THR A 1 83 ? 0.876 -0.713 -14.696 1.00 90.06 83 THR A C 1
ATOM 5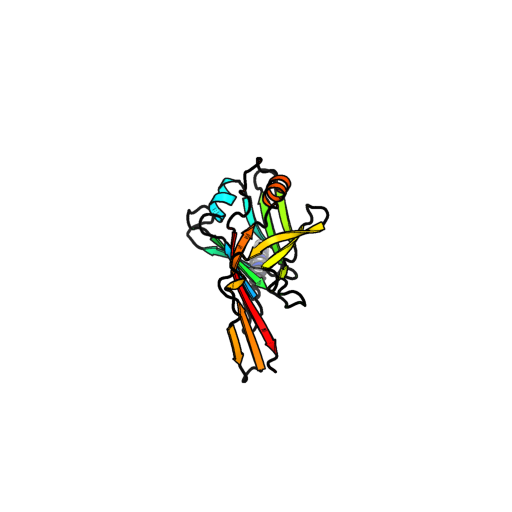68 O O . THR A 1 83 ? 0.664 0.071 -13.768 1.00 90.06 83 THR A O 1
ATOM 571 N N . ALA A 1 84 ? 1.744 -0.438 -15.667 1.00 87.00 84 ALA A N 1
ATOM 572 C CA . ALA A 1 84 ? 2.354 0.881 -15.797 1.00 87.00 84 ALA A CA 1
ATOM 573 C C . ALA A 1 84 ? 1.316 1.900 -16.294 1.00 87.00 84 ALA A C 1
ATOM 575 O O . ALA A 1 84 ? 0.528 1.607 -17.192 1.00 87.00 84 ALA A O 1
ATOM 576 N N . ASN A 1 85 ? 1.346 3.117 -15.756 1.00 81.62 85 ASN A N 1
ATOM 577 C CA . ASN A 1 85 ? 0.554 4.239 -16.254 1.00 81.62 85 ASN A CA 1
ATOM 578 C C . ASN A 1 85 ? 1.446 5.478 -16.468 1.00 81.62 85 ASN A C 1
ATOM 580 O O . ASN A 1 85 ? 2.660 5.430 -16.277 1.00 81.62 85 ASN A O 1
ATOM 584 N N . LYS A 1 86 ? 0.856 6.605 -16.891 1.00 73.75 86 LYS A N 1
ATOM 585 C CA . LYS A 1 86 ? 1.609 7.846 -17.169 1.00 73.75 86 LYS A CA 1
ATOM 586 C C . LYS A 1 86 ? 2.342 8.414 -15.938 1.00 73.75 86 LYS A C 1
ATOM 588 O O . LYS A 1 86 ? 3.340 9.116 -16.106 1.00 73.75 86 LYS A O 1
ATOM 593 N N . SER A 1 87 ? 1.852 8.127 -14.733 1.00 69.38 87 SER A N 1
ATOM 594 C CA . SER A 1 87 ? 2.334 8.699 -13.468 1.00 69.38 87 SER A CA 1
ATOM 595 C C . SER A 1 87 ? 3.228 7.744 -12.665 1.00 69.38 87 SER A C 1
ATOM 597 O O . SER A 1 87 ? 3.948 8.190 -11.779 1.00 69.38 87 SER A O 1
ATOM 599 N N . GLY A 1 88 ? 3.228 6.447 -12.974 1.00 85.94 88 GLY A N 1
ATOM 600 C CA . GLY A 1 88 ? 3.978 5.426 -12.248 1.00 85.94 88 GLY A CA 1
ATOM 601 C C . GLY A 1 88 ? 3.366 4.039 -12.428 1.00 85.94 88 GLY A C 1
ATOM 602 O O . GLY A 1 88 ? 3.206 3.574 -13.559 1.00 85.94 88 GLY A O 1
ATOM 603 N N . VAL A 1 89 ? 3.041 3.368 -11.321 1.00 93.56 89 VAL A N 1
ATOM 604 C CA . VAL A 1 89 ? 2.468 2.012 -11.333 1.00 93.56 89 VAL A CA 1
ATOM 605 C C . VAL A 1 89 ? 1.132 1.964 -10.616 1.00 93.56 89 VAL A C 1
ATOM 607 O O . VAL A 1 89 ? 0.949 2.598 -9.581 1.00 93.56 89 VAL A O 1
ATOM 610 N N . GLN A 1 90 ? 0.198 1.206 -11.177 1.00 94.62 90 GLN A N 1
ATOM 611 C CA . GLN A 1 90 ? -1.156 1.070 -10.665 1.00 94.62 90 GLN A CA 1
ATOM 612 C C . GLN A 1 90 ? -1.442 -0.376 -10.290 1.00 94.62 90 GLN A C 1
ATOM 614 O O . GLN A 1 90 ? -1.249 -1.290 -11.093 1.00 94.62 90 GLN A O 1
ATOM 619 N N . HIS A 1 91 ? -1.967 -0.557 -9.086 1.00 95.19 91 HIS A N 1
ATOM 620 C CA . HIS A 1 91 ? -2.429 -1.823 -8.521 1.00 95.19 91 HIS A CA 1
ATOM 621 C C . HIS A 1 91 ? -3.861 -2.116 -8.993 1.00 95.19 91 HIS A C 1
ATOM 623 O O . HIS A 1 91 ? -4.782 -2.275 -8.197 1.00 95.19 91 HIS A O 1
ATOM 629 N N . LEU A 1 92 ? -4.084 -2.081 -10.310 1.00 92.69 92 LEU A N 1
ATOM 630 C CA . LEU A 1 92 ? -5.422 -2.170 -10.899 1.00 92.69 92 LEU A CA 1
ATOM 631 C C . LEU A 1 92 ? -6.093 -3.505 -10.546 1.00 92.69 92 LEU A C 1
ATOM 633 O O . LEU A 1 92 ? -5.495 -4.568 -10.689 1.00 92.69 92 LEU A O 1
ATOM 637 N N . GLY A 1 93 ? -7.348 -3.445 -10.100 1.00 92.12 93 GLY A N 1
ATOM 638 C CA . GLY A 1 93 ? -8.108 -4.619 -9.679 1.00 92.12 93 GLY A CA 1
ATOM 639 C C . GLY A 1 93 ? -7.639 -5.208 -8.348 1.00 92.12 93 GLY A C 1
ATOM 640 O O . GLY A 1 93 ? -8.034 -6.323 -8.021 1.00 92.12 93 GLY A O 1
ATOM 641 N N . SER A 1 94 ? -6.801 -4.491 -7.595 1.00 95.31 94 SER A N 1
ATOM 642 C CA . SER A 1 94 ? -6.329 -4.896 -6.273 1.00 95.31 94 SER A CA 1
ATOM 643 C C . SER A 1 94 ? -6.670 -3.835 -5.233 1.00 95.31 94 SER A C 1
ATOM 645 O O . SER A 1 94 ? -6.547 -2.634 -5.483 1.00 95.31 94 SER A O 1
ATOM 647 N N . ASN A 1 95 ? -7.085 -4.286 -4.050 1.00 97.19 95 ASN A N 1
ATOM 648 C CA . ASN A 1 95 ? -7.366 -3.412 -2.915 1.00 97.19 95 ASN A CA 1
ATOM 649 C C . ASN A 1 95 ? -6.582 -3.883 -1.691 1.00 97.19 95 ASN A C 1
ATOM 651 O O . ASN A 1 95 ? -6.464 -5.088 -1.473 1.00 97.19 95 ASN A O 1
ATOM 655 N N . ILE A 1 96 ? -6.114 -2.939 -0.877 1.00 97.69 96 ILE A N 1
ATOM 656 C CA . ILE A 1 96 ? -5.595 -3.216 0.469 1.00 97.69 96 ILE A CA 1
ATOM 657 C C . ILE A 1 96 ? -6.677 -2.790 1.456 1.00 97.69 96 ILE A C 1
ATOM 659 O O . ILE A 1 96 ? -7.184 -1.670 1.367 1.00 97.69 96 ILE A O 1
ATOM 663 N N . VAL A 1 97 ? -7.059 -3.683 2.363 1.00 98.38 97 VAL A N 1
ATOM 664 C CA . VAL A 1 97 ? -8.130 -3.453 3.333 1.00 98.38 97 VAL A CA 1
ATOM 665 C C . VAL A 1 97 ? -7.559 -3.482 4.739 1.00 98.38 97 VAL A C 1
ATOM 667 O O . VAL A 1 97 ? -6.852 -4.419 5.098 1.00 98.38 97 VAL A O 1
ATOM 670 N N . PHE A 1 98 ? -7.915 -2.473 5.528 1.00 98.19 98 PHE A N 1
ATOM 671 C CA . PHE A 1 98 ? -7.787 -2.464 6.979 1.00 98.19 98 PHE A CA 1
ATOM 672 C C . PHE A 1 98 ? -9.188 -2.673 7.532 1.00 98.19 98 PHE A C 1
ATOM 674 O O . PHE A 1 98 ? -10.084 -1.881 7.239 1.00 98.19 98 PHE A O 1
ATOM 681 N N . PHE A 1 99 ? -9.394 -3.741 8.283 1.00 98.38 99 PHE A N 1
ATOM 682 C CA . PHE A 1 99 ? -10.695 -4.097 8.828 1.00 98.38 99 PHE A CA 1
ATOM 683 C C . PHE A 1 99 ? -10.622 -4.120 10.345 1.00 98.38 99 PHE A C 1
ATOM 685 O O . PHE A 1 99 ? -9.754 -4.782 10.912 1.00 98.38 99 PHE A O 1
ATOM 692 N N . ASN A 1 100 ? -11.530 -3.390 10.982 1.00 98.25 100 ASN A N 1
ATOM 693 C CA . ASN A 1 100 ? -11.659 -3.352 12.423 1.00 98.25 100 ASN A CA 1
ATOM 694 C C . ASN A 1 100 ? -12.610 -4.462 12.884 1.00 98.25 100 ASN A C 1
ATOM 696 O O . ASN A 1 100 ? -13.816 -4.424 12.631 1.00 98.25 100 ASN A O 1
ATOM 700 N N . THR A 1 101 ? -12.061 -5.447 13.586 1.00 97.06 101 THR A N 1
ATOM 701 C CA . THR A 1 101 ? -12.798 -6.616 14.074 1.00 97.06 101 THR A CA 1
ATOM 702 C C . THR A 1 101 ? -13.743 -6.289 15.230 1.00 97.06 101 THR A C 1
ATOM 704 O O . THR A 1 101 ? -14.682 -7.045 15.466 1.00 97.06 101 THR A O 1
ATOM 707 N N . ALA A 1 102 ? -13.546 -5.163 15.922 1.00 96.81 102 ALA A N 1
ATOM 708 C CA . ALA A 1 102 ? -14.359 -4.763 17.068 1.00 96.81 102 ALA A CA 1
ATOM 709 C C . ALA A 1 102 ? -15.671 -4.066 16.674 1.00 96.81 102 ALA A C 1
ATOM 711 O O . ALA A 1 102 ? -16.645 -4.132 17.421 1.00 96.81 102 ALA A O 1
ATOM 712 N N . ASN A 1 103 ? -15.712 -3.387 15.523 1.00 97.31 103 ASN A N 1
ATOM 713 C CA . ASN A 1 103 ? -16.870 -2.585 15.105 1.00 97.31 103 ASN A CA 1
ATOM 714 C C . ASN A 1 103 ? -17.296 -2.793 13.641 1.00 97.31 103 ASN A C 1
ATOM 716 O O . ASN A 1 103 ? -18.247 -2.155 13.194 1.00 97.31 103 ASN A O 1
ATOM 720 N N . ASN A 1 104 ? -16.630 -3.691 12.905 1.00 97.19 104 ASN A N 1
ATOM 721 C CA . ASN A 1 104 ? -16.911 -4.018 11.504 1.00 97.19 104 ASN A CA 1
ATOM 722 C C . ASN A 1 104 ? -16.689 -2.849 10.515 1.00 97.19 104 ASN A C 1
ATOM 724 O O . ASN A 1 104 ? -17.089 -2.935 9.350 1.00 97.19 104 ASN A O 1
ATOM 728 N N . ASN A 1 105 ? -16.035 -1.766 10.949 1.00 98.31 105 ASN A N 1
ATOM 729 C CA . ASN A 1 105 ? -15.599 -0.697 10.059 1.00 98.31 105 ASN A CA 1
ATOM 730 C C . ASN A 1 105 ? -14.406 -1.156 9.223 1.00 98.31 105 ASN A C 1
ATOM 732 O O . ASN A 1 105 ? -13.599 -1.990 9.636 1.00 98.31 105 ASN A O 1
ATOM 736 N N . GLN A 1 106 ? -14.251 -0.562 8.044 1.00 97.94 106 GLN A N 1
ATOM 737 C CA . GLN A 1 106 ? -13.105 -0.843 7.192 1.00 97.94 106 GLN A CA 1
ATOM 738 C C . GLN A 1 106 ? -12.628 0.396 6.453 1.00 97.94 106 GLN A C 1
ATOM 740 O O . GLN A 1 106 ? -13.426 1.213 6.005 1.00 97.94 106 GLN A O 1
ATOM 745 N N . LEU A 1 107 ? -11.322 0.473 6.244 1.00 98.25 107 LEU A N 1
ATOM 746 C CA . LEU A 1 107 ? -10.694 1.360 5.282 1.00 98.25 107 LEU A CA 1
ATOM 747 C C . LEU A 1 107 ? -10.250 0.519 4.088 1.00 98.25 107 LEU A C 1
ATOM 749 O O . LEU A 1 107 ? -9.453 -0.407 4.237 1.00 98.25 107 LEU A O 1
ATOM 753 N N . GLN A 1 108 ? -10.729 0.864 2.896 1.00 98.25 108 GLN A N 1
ATOM 754 C CA . GLN A 1 108 ? -10.320 0.198 1.667 1.00 98.25 108 GLN A CA 1
ATOM 755 C C . GLN A 1 108 ? -9.517 1.150 0.783 1.00 98.25 108 GLN A C 1
ATOM 757 O O . GLN A 1 108 ? -10.029 2.166 0.316 1.00 98.25 108 GLN A O 1
ATOM 762 N N . LEU A 1 109 ? -8.273 0.777 0.496 1.00 98.12 109 LEU A N 1
ATOM 763 C CA . LEU A 1 109 ? -7.425 1.444 -0.482 1.00 98.12 109 LEU A CA 1
ATOM 764 C C . LEU A 1 109 ? -7.670 0.799 -1.848 1.00 98.12 109 LEU A C 1
ATOM 766 O O . LEU A 1 109 ? -7.092 -0.249 -2.147 1.00 98.12 109 LEU A O 1
ATOM 770 N N . ARG A 1 110 ? -8.562 1.375 -2.663 1.00 97.50 110 ARG A N 1
ATOM 771 C CA . ARG A 1 110 ? -8.898 0.815 -3.980 1.00 97.50 110 ARG A CA 1
ATOM 772 C C . ARG A 1 110 ? -7.930 1.271 -5.053 1.00 97.50 110 ARG A C 1
ATOM 774 O O . ARG A 1 110 ? -7.698 2.470 -5.211 1.00 97.50 110 ARG A O 1
ATOM 781 N N . ASN A 1 111 ? -7.460 0.300 -5.835 1.00 94.88 111 ASN A N 1
ATOM 782 C CA . ASN A 1 111 ? -6.551 0.484 -6.962 1.00 94.88 111 ASN A CA 1
ATOM 783 C C . ASN A 1 111 ? -5.394 1.461 -6.670 1.00 94.88 111 ASN A C 1
ATOM 785 O O . ASN A 1 111 ? -5.261 2.439 -7.416 1.00 94.88 111 ASN A O 1
ATOM 789 N N . PRO A 1 112 ? -4.583 1.247 -5.612 1.00 96.75 112 PRO A N 1
ATOM 790 C CA . PRO A 1 112 ? -3.515 2.178 -5.280 1.00 96.75 112 PRO A CA 1
ATOM 791 C C . PRO A 1 112 ? -2.611 2.511 -6.476 1.00 96.75 112 PRO A C 1
ATOM 793 O O . PRO A 1 112 ? -2.307 1.656 -7.315 1.00 96.75 112 PRO A O 1
ATOM 796 N N . VAL A 1 113 ? -2.170 3.763 -6.556 1.00 96.50 113 VAL A N 1
ATOM 797 C CA . VAL A 1 113 ? -1.236 4.256 -7.568 1.00 96.50 113 VAL A CA 1
ATOM 798 C C . VAL A 1 113 ? 0.013 4.749 -6.865 1.00 96.50 113 VAL A C 1
ATOM 800 O O . VAL A 1 113 ? -0.052 5.674 -6.064 1.00 96.50 113 VAL A O 1
ATOM 803 N N . ILE A 1 114 ? 1.157 4.163 -7.202 1.00 96.06 114 ILE A N 1
ATOM 804 C CA . ILE A 1 114 ? 2.465 4.634 -6.753 1.00 96.06 114 ILE A CA 1
ATOM 805 C C . ILE A 1 114 ? 3.013 5.565 -7.831 1.00 96.06 114 ILE A C 1
ATOM 807 O O . ILE A 1 114 ? 3.334 5.131 -8.944 1.00 96.06 114 ILE A O 1
ATOM 811 N N . ASN A 1 115 ? 3.138 6.847 -7.502 1.00 94.94 115 ASN A N 1
ATOM 812 C CA . ASN A 1 115 ? 3.785 7.829 -8.353 1.00 94.94 115 ASN A CA 1
ATOM 813 C C . ASN A 1 115 ? 5.301 7.770 -8.143 1.00 94.94 115 ASN A C 1
ATOM 815 O O . ASN A 1 115 ? 5.839 8.273 -7.161 1.00 94.94 115 ASN A O 1
ATOM 819 N N . LEU A 1 116 ? 6.011 7.179 -9.103 1.00 88.38 116 LEU A N 1
ATOM 820 C CA . LEU A 1 116 ? 7.464 6.993 -9.024 1.00 88.38 116 LEU A CA 1
ATOM 821 C C . LEU A 1 116 ? 8.260 8.298 -9.205 1.00 88.38 116 LEU A C 1
ATOM 823 O O . LEU A 1 116 ? 9.481 8.280 -9.071 1.00 88.38 116 LEU A O 1
ATOM 827 N N . LYS A 1 117 ? 7.598 9.412 -9.545 1.00 90.06 117 LYS A N 1
ATOM 828 C CA . LYS A 1 117 ? 8.229 10.733 -9.690 1.00 90.06 117 LYS A CA 1
ATOM 829 C C . LYS A 1 117 ? 8.097 11.584 -8.436 1.00 90.06 117 LYS A C 1
ATOM 831 O O . LYS A 1 117 ? 9.044 12.287 -8.108 1.00 90.06 117 LYS A O 1
ATOM 836 N N . THR A 1 118 ? 6.933 11.562 -7.787 1.00 94.56 118 THR A N 1
ATOM 837 C CA . THR A 1 118 ? 6.668 12.378 -6.588 1.00 94.56 118 THR A CA 1
ATOM 838 C C . THR A 1 118 ? 6.849 11.600 -5.293 1.00 94.56 118 THR A C 1
ATOM 840 O O . THR A 1 118 ? 7.071 12.203 -4.252 1.00 94.56 118 THR A O 1
ATOM 843 N N . GLY A 1 119 ? 6.801 10.266 -5.349 1.00 95.00 119 GLY A N 1
ATOM 844 C CA . GLY A 1 119 ? 6.835 9.404 -4.171 1.00 95.00 119 GLY A CA 1
ATOM 845 C C . GLY A 1 119 ? 5.473 9.231 -3.503 1.00 95.00 119 GLY A C 1
ATOM 846 O O . GLY A 1 119 ? 5.372 8.483 -2.538 1.00 95.00 119 GLY A O 1
ATOM 847 N N . ASP A 1 120 ? 4.422 9.872 -4.011 1.00 97.19 120 ASP A N 1
ATOM 848 C CA . ASP A 1 120 ? 3.080 9.739 -3.454 1.00 97.19 120 ASP A CA 1
ATOM 849 C C . ASP A 1 120 ? 2.465 8.390 -3.818 1.00 97.19 120 ASP A C 1
ATOM 851 O O . ASP A 1 120 ? 2.529 7.940 -4.967 1.00 97.19 120 ASP A O 1
ATOM 855 N N . VAL A 1 121 ? 1.798 7.775 -2.848 1.00 97.50 121 VAL A N 1
ATOM 856 C CA . VAL A 1 121 ? 0.919 6.633 -3.070 1.00 97.50 121 VAL A CA 1
ATOM 857 C C . VAL A 1 121 ? -0.504 7.079 -2.799 1.00 97.50 121 VAL A C 1
ATOM 859 O O . VAL A 1 121 ? -0.871 7.381 -1.661 1.00 97.50 121 VAL A O 1
ATOM 862 N N . THR A 1 122 ? -1.314 7.118 -3.848 1.00 97.62 122 THR A N 1
ATOM 863 C CA . THR A 1 122 ? -2.720 7.509 -3.761 1.00 97.62 122 THR A CA 1
ATOM 864 C C . THR A 1 122 ? -3.628 6.298 -3.877 1.00 97.62 122 THR A C 1
ATOM 866 O O . THR A 1 122 ? -3.264 5.291 -4.480 1.00 97.62 122 THR A O 1
ATOM 869 N N . ALA A 1 123 ? -4.823 6.377 -3.304 1.00 97.56 123 ALA A N 1
ATOM 870 C CA . ALA A 1 123 ? -5.854 5.363 -3.475 1.00 97.56 123 ALA A CA 1
ATOM 871 C C . ALA A 1 123 ? -7.244 5.998 -3.435 1.00 97.56 123 ALA A C 1
ATOM 873 O O . ALA A 1 123 ? -7.462 7.001 -2.752 1.00 97.56 123 ALA A O 1
ATOM 874 N N . THR A 1 124 ? -8.198 5.390 -4.140 1.00 97.50 124 THR A N 1
ATOM 875 C CA . THR A 1 124 ? -9.613 5.738 -3.987 1.00 97.50 124 THR A CA 1
ATOM 876 C C . THR A 1 124 ? -10.147 5.099 -2.711 1.00 97.50 124 THR A C 1
ATOM 878 O O . THR A 1 124 ? -10.030 3.885 -2.542 1.00 97.50 124 THR A O 1
ATOM 881 N N . ILE A 1 125 ? -10.770 5.894 -1.842 1.00 98.12 125 ILE A N 1
ATOM 882 C CA . ILE A 1 125 ? -11.297 5.437 -0.554 1.00 98.12 125 ILE A CA 1
ATOM 883 C C . ILE A 1 125 ? -12.828 5.544 -0.562 1.00 98.12 125 ILE A C 1
ATOM 885 O O . ILE A 1 125 ? -13.362 6.651 -0.450 1.00 98.12 125 ILE A O 1
ATOM 889 N N . PRO A 1 126 ? -13.571 4.426 -0.687 1.00 97.81 126 PRO A N 1
ATOM 890 C CA . PRO A 1 126 ? -15.037 4.436 -0.673 1.00 97.81 126 PRO A CA 1
ATOM 891 C C . PRO A 1 126 ? -15.635 5.093 0.568 1.00 97.81 126 PRO A C 1
ATOM 893 O O . PRO A 1 126 ? -16.617 5.820 0.468 1.00 97.81 126 PRO A O 1
ATOM 896 N N . GLN A 1 127 ? -15.006 4.874 1.722 1.00 97.50 127 GLN A N 1
ATOM 897 C CA . GLN A 1 127 ? -15.451 5.388 3.017 1.00 97.50 127 GLN A CA 1
ATOM 898 C C . GLN A 1 127 ? -15.217 6.892 3.185 1.00 97.50 127 GLN A C 1
ATOM 900 O O . GLN A 1 127 ? -15.747 7.491 4.111 1.00 97.50 127 GLN A O 1
ATOM 905 N N . ALA A 1 128 ? -14.469 7.511 2.270 1.00 95.44 128 ALA A N 1
ATOM 906 C CA . ALA A 1 128 ? -14.266 8.950 2.192 1.00 95.44 128 ALA A CA 1
ATOM 907 C C . ALA A 1 128 ? -14.930 9.505 0.922 1.00 95.44 128 ALA A C 1
ATOM 909 O O . ALA A 1 128 ? -14.294 10.200 0.134 1.00 95.44 128 ALA A O 1
ATOM 910 N N . GLU A 1 129 ? -16.196 9.143 0.683 1.00 96.00 129 GLU A N 1
ATOM 911 C CA . GLU A 1 129 ? -16.993 9.596 -0.473 1.00 96.00 129 GLU A CA 1
ATOM 912 C C . GLU A 1 129 ? -16.355 9.257 -1.836 1.00 96.00 129 GLU A C 1
ATOM 914 O O . GLU A 1 129 ? -16.486 10.002 -2.805 1.00 96.00 129 GLU A O 1
ATOM 919 N N . ASN A 1 130 ? -15.637 8.131 -1.930 1.00 95.75 130 ASN A N 1
ATOM 920 C CA . ASN A 1 130 ? -14.858 7.745 -3.117 1.00 95.75 130 ASN A CA 1
ATOM 921 C C . ASN A 1 130 ? -13.790 8.778 -3.537 1.00 95.75 130 ASN A C 1
ATOM 923 O O . ASN A 1 130 ? -13.394 8.823 -4.706 1.00 95.75 130 ASN A O 1
ATOM 927 N N . LYS A 1 131 ? -13.282 9.592 -2.604 1.00 95.50 131 LYS A N 1
ATOM 928 C CA . LYS A 1 131 ? -12.174 10.518 -2.873 1.00 95.50 131 LYS A CA 1
ATOM 929 C C . LYS A 1 131 ? -10.875 9.748 -3.103 1.00 95.50 131 LYS A C 1
ATOM 931 O O . LYS A 1 131 ? -10.618 8.716 -2.482 1.00 95.50 131 LYS A O 1
ATOM 936 N N . SER A 1 132 ? -10.045 10.266 -4.006 1.00 95.62 132 SER A N 1
ATOM 937 C CA . SER A 1 132 ? -8.661 9.821 -4.159 1.00 95.62 132 SER A CA 1
ATOM 938 C C . SER A 1 132 ? -7.790 10.609 -3.191 1.00 95.62 132 SER A C 1
ATOM 940 O O . SER A 1 132 ? -7.651 11.818 -3.359 1.00 95.62 132 SER A O 1
ATOM 942 N N . LEU A 1 133 ? -7.205 9.938 -2.203 1.00 97.44 133 LEU A N 1
ATOM 943 C CA . LEU A 1 133 ? -6.341 10.563 -1.199 1.00 97.44 133 LEU A CA 1
ATOM 944 C C . LEU A 1 133 ? -4.918 10.016 -1.307 1.00 97.44 133 LEU A C 1
ATOM 946 O O . LEU A 1 133 ? -4.727 8.854 -1.674 1.00 97.44 133 LEU A O 1
ATOM 950 N N . THR A 1 134 ? -3.928 10.839 -0.968 1.00 97.75 134 THR A N 1
ATOM 951 C CA . THR A 1 134 ? -2.566 10.362 -0.705 1.00 97.75 134 THR A CA 1
ATOM 952 C C . THR A 1 134 ? -2.568 9.655 0.641 1.00 97.75 134 THR A C 1
ATOM 954 O O . THR A 1 134 ? -2.922 10.249 1.655 1.00 97.75 134 THR A O 1
ATOM 957 N N . VAL A 1 135 ? -2.224 8.371 0.638 1.00 97.81 135 VAL A N 1
ATOM 958 C CA . VAL A 1 135 ? -2.324 7.494 1.813 1.00 97.81 135 VAL A CA 1
ATOM 959 C C . VAL A 1 135 ? -0.964 7.058 2.325 1.00 97.81 135 VAL A C 1
ATOM 961 O O . VAL A 1 135 ? -0.791 6.935 3.534 1.00 97.81 135 VAL A O 1
ATOM 964 N N . LEU A 1 136 ? 0.009 6.882 1.429 1.00 98.06 136 LEU A N 1
ATOM 965 C CA . LEU A 1 136 ? 1.398 6.622 1.789 1.00 98.06 136 LEU A CA 1
ATOM 966 C C . LEU A 1 136 ? 2.326 7.553 1.012 1.00 98.06 136 LEU A C 1
ATOM 968 O O . LEU A 1 136 ? 1.971 8.058 -0.055 1.00 98.06 136 LEU A O 1
ATOM 972 N N . THR A 1 137 ? 3.534 7.731 1.523 1.00 97.88 137 THR A N 1
ATOM 973 C CA . THR A 1 137 ? 4.625 8.438 0.849 1.00 97.88 137 THR A CA 1
ATOM 974 C C . THR A 1 137 ? 5.886 7.582 0.847 1.00 97.88 137 THR A C 1
ATOM 976 O O . THR A 1 137 ? 6.142 6.809 1.773 1.00 97.88 137 THR A O 1
ATOM 979 N N . ILE A 1 138 ? 6.678 7.707 -0.218 1.00 97.75 138 ILE A N 1
ATOM 980 C CA . ILE A 1 138 ? 8.006 7.108 -0.335 1.00 97.75 138 ILE A CA 1
ATOM 981 C C . ILE A 1 138 ? 9.023 8.067 0.283 1.00 97.75 138 ILE A C 1
ATOM 983 O O . ILE A 1 138 ? 9.350 9.102 -0.300 1.00 97.75 138 ILE A O 1
ATOM 987 N N . THR A 1 139 ? 9.563 7.714 1.446 1.00 96.56 139 THR A N 1
ATOM 988 C CA . THR A 1 139 ? 10.427 8.613 2.233 1.00 96.56 139 THR A CA 1
ATOM 989 C C . THR A 1 139 ? 11.860 8.697 1.714 1.00 96.56 139 THR A C 1
ATOM 991 O O . THR A 1 139 ? 12.556 9.677 1.964 1.00 96.56 139 THR A O 1
ATOM 994 N N . ASN A 1 140 ? 12.311 7.701 0.952 1.00 96.50 140 ASN A N 1
ATOM 995 C CA . ASN A 1 140 ? 13.667 7.621 0.407 1.00 96.50 140 ASN A CA 1
ATOM 996 C C . ASN A 1 140 ? 13.728 7.821 -1.117 1.00 96.50 140 ASN A C 1
ATOM 998 O O . ASN A 1 140 ? 14.661 7.344 -1.764 1.00 96.50 140 ASN A O 1
ATOM 1002 N N . LEU A 1 141 ? 12.761 8.543 -1.696 1.00 94.12 141 LEU A N 1
ATOM 1003 C CA . LEU A 1 141 ? 12.607 8.699 -3.146 1.00 94.12 141 LEU A CA 1
ATOM 1004 C C . LEU A 1 141 ? 13.885 9.172 -3.853 1.00 94.12 141 LEU A C 1
ATOM 1006 O O . LEU A 1 141 ? 14.256 8.611 -4.880 1.00 94.12 141 LEU A O 1
ATOM 1010 N N . ALA A 1 142 ? 14.585 10.161 -3.288 1.00 93.12 142 ALA A N 1
ATOM 1011 C CA . ALA A 1 142 ? 15.807 10.717 -3.875 1.00 93.12 142 ALA A CA 1
ATOM 1012 C C . ALA A 1 142 ? 16.935 9.676 -4.040 1.00 93.12 142 ALA A C 1
ATOM 1014 O O . ALA A 1 142 ? 17.806 9.831 -4.896 1.00 93.12 142 ALA A O 1
ATOM 1015 N N . GLY A 1 143 ? 16.919 8.611 -3.231 1.00 91.75 143 GLY A N 1
ATOM 1016 C CA . GLY A 1 143 ? 17.878 7.509 -3.299 1.00 91.75 143 GLY A CA 1
ATOM 1017 C C . GLY A 1 143 ? 17.462 6.366 -4.228 1.00 91.75 143 GLY A C 1
ATOM 1018 O O . GLY A 1 143 ? 18.294 5.514 -4.542 1.00 91.75 143 GLY A O 1
ATOM 1019 N N . LEU A 1 144 ? 16.207 6.323 -4.687 1.00 92.38 144 LEU A N 1
ATOM 1020 C CA . LEU A 1 144 ? 15.703 5.226 -5.508 1.00 92.38 144 LEU A CA 1
ATOM 1021 C C . LEU A 1 144 ? 16.146 5.373 -6.961 1.00 92.38 144 LEU A C 1
ATOM 1023 O O . LEU A 1 144 ? 15.774 6.313 -7.663 1.00 92.38 144 LEU A O 1
ATOM 1027 N N . LYS A 1 145 ? 16.907 4.389 -7.440 1.00 92.00 145 LYS A N 1
ATOM 1028 C CA . LYS A 1 145 ? 17.355 4.312 -8.833 1.00 92.00 145 LYS A CA 1
ATOM 1029 C C . LYS A 1 145 ? 16.813 3.046 -9.493 1.00 92.00 145 LYS A C 1
ATOM 1031 O O . LYS A 1 145 ? 16.903 1.974 -8.893 1.00 92.00 145 LYS A O 1
ATOM 1036 N N . PRO A 1 146 ? 16.272 3.137 -10.719 1.00 92.56 146 PRO A N 1
ATOM 1037 C CA . PRO A 1 146 ? 15.812 1.957 -11.428 1.00 92.56 146 PRO A CA 1
ATOM 1038 C C . PRO A 1 146 ? 16.993 1.089 -11.874 1.00 92.56 146 PRO A C 1
ATOM 1040 O O . PRO A 1 146 ? 17.914 1.572 -12.532 1.00 92.56 146 PRO A O 1
ATOM 1043 N N . THR A 1 147 ? 16.912 -0.211 -11.606 1.00 95.06 147 THR A N 1
ATOM 1044 C CA . THR A 1 147 ? 17.749 -1.227 -12.254 1.00 95.06 147 THR A CA 1
ATOM 1045 C C . THR A 1 147 ? 17.048 -1.710 -13.516 1.00 95.06 147 THR A C 1
ATOM 1047 O O . THR A 1 147 ? 15.873 -2.076 -13.476 1.00 95.06 147 THR A O 1
ATOM 1050 N N . ILE A 1 148 ? 17.753 -1.722 -14.646 1.00 94.06 148 ILE A N 1
ATOM 1051 C CA . ILE A 1 148 ? 17.181 -2.102 -15.940 1.00 94.06 148 ILE A CA 1
ATOM 1052 C C . ILE A 1 148 ? 17.922 -3.316 -16.490 1.00 94.06 148 ILE A C 1
ATOM 1054 O O . ILE A 1 148 ? 19.133 -3.277 -16.689 1.00 94.06 148 ILE A O 1
ATOM 1058 N N . THR A 1 149 ? 17.181 -4.376 -16.799 1.00 93.62 149 THR A N 1
ATOM 1059 C CA . THR A 1 149 ? 17.707 -5.600 -17.415 1.00 93.62 149 THR A CA 1
ATOM 1060 C C . THR A 1 149 ? 16.903 -5.907 -18.671 1.00 93.62 149 THR A C 1
ATOM 1062 O O . THR A 1 149 ? 15.680 -5.801 -18.666 1.00 93.62 149 THR A O 1
ATOM 1065 N N . THR A 1 150 ? 17.570 -6.264 -19.767 1.00 93.69 150 THR A N 1
ATOM 1066 C CA . THR A 1 150 ? 16.902 -6.619 -21.028 1.00 93.69 150 THR A CA 1
ATOM 1067 C C . THR A 1 150 ? 17.288 -8.032 -21.423 1.00 93.69 150 THR A C 1
ATOM 1069 O O . THR A 1 150 ? 18.466 -8.308 -21.636 1.00 93.69 150 THR A O 1
ATOM 1072 N N . ASP A 1 151 ? 16.294 -8.904 -21.550 1.00 88.81 151 ASP A N 1
ATOM 1073 C CA . ASP A 1 151 ? 16.455 -10.219 -22.148 1.00 88.81 151 ASP A CA 1
ATOM 1074 C C . ASP A 1 151 ? 16.017 -10.157 -23.613 1.00 88.81 151 ASP A C 1
ATOM 1076 O O . ASP A 1 151 ? 14.830 -10.092 -23.948 1.00 88.81 151 ASP A O 1
ATOM 1080 N N . LYS A 1 152 ? 17.011 -10.168 -24.502 1.00 87.69 152 LYS A N 1
ATOM 1081 C CA . LYS A 1 152 ? 16.790 -10.132 -25.949 1.00 87.69 152 LYS A CA 1
ATOM 1082 C C . LYS A 1 152 ? 16.217 -11.444 -26.493 1.00 87.69 152 LYS A C 1
ATOM 1084 O O . LYS A 1 152 ? 15.581 -11.407 -27.539 1.00 87.69 152 LYS A O 1
ATOM 1089 N N . LYS A 1 153 ? 16.408 -12.582 -25.810 1.00 87.06 153 LYS A N 1
ATOM 1090 C CA . LYS A 1 153 ? 15.937 -13.897 -26.282 1.00 87.06 153 LYS A CA 1
ATOM 1091 C C . LYS A 1 153 ? 14.418 -13.998 -26.228 1.00 87.06 153 LYS A C 1
ATOM 1093 O O . LYS A 1 153 ? 13.813 -14.565 -27.128 1.00 87.06 153 LYS A O 1
ATOM 1098 N N . VAL A 1 154 ? 13.818 -13.416 -25.193 1.00 87.81 154 VAL A N 1
ATOM 1099 C CA . VAL A 1 154 ? 12.358 -13.382 -25.002 1.00 87.81 154 VAL A CA 1
ATOM 1100 C C . VAL A 1 154 ? 11.747 -12.007 -25.285 1.00 87.81 154 VAL A C 1
ATOM 1102 O O . VAL A 1 154 ? 10.555 -11.810 -25.076 1.00 87.81 154 VAL A O 1
ATOM 1105 N N . ASN A 1 155 ? 12.541 -11.055 -25.790 1.00 88.38 155 ASN A N 1
ATOM 1106 C CA . ASN A 1 155 ? 12.109 -9.697 -26.133 1.00 88.38 155 ASN A CA 1
ATOM 1107 C C . ASN A 1 155 ? 11.447 -8.939 -24.958 1.00 88.38 155 ASN A C 1
ATOM 1109 O O . ASN A 1 155 ? 10.449 -8.233 -25.135 1.00 88.38 155 ASN A O 1
ATOM 1113 N N . LEU A 1 156 ? 12.002 -9.082 -23.747 1.00 90.88 156 LEU A N 1
ATOM 1114 C CA . LEU A 1 156 ? 11.484 -8.468 -22.519 1.00 90.88 156 LEU A CA 1
ATOM 1115 C C . LEU A 1 156 ? 12.508 -7.532 -21.872 1.00 90.88 156 LEU A C 1
ATOM 1117 O O . LEU A 1 156 ? 13.684 -7.857 -21.718 1.00 90.88 156 LEU A O 1
ATOM 1121 N N . ARG A 1 157 ? 12.034 -6.372 -21.419 1.00 92.00 157 ARG A N 1
ATOM 1122 C CA . ARG A 1 157 ? 12.778 -5.412 -20.601 1.00 92.00 157 ARG A CA 1
ATOM 1123 C C . ARG A 1 157 ? 12.146 -5.323 -19.218 1.00 92.00 157 ARG A C 1
ATOM 1125 O O . ARG A 1 157 ? 10.972 -4.973 -19.105 1.00 92.00 157 ARG A O 1
ATOM 1132 N N . LYS A 1 158 ? 12.945 -5.582 -18.183 1.00 92.81 158 LYS A N 1
ATOM 1133 C CA . LYS A 1 158 ? 12.609 -5.396 -16.769 1.00 92.81 158 LYS A CA 1
ATOM 1134 C C . LYS A 1 158 ? 13.152 -4.055 -16.273 1.00 92.81 158 LYS A C 1
ATOM 1136 O O . LYS A 1 158 ? 14.347 -3.799 -16.403 1.00 92.81 158 LYS A O 1
ATOM 1141 N N . THR A 1 159 ? 12.299 -3.245 -15.659 1.00 93.00 159 THR A N 1
ATOM 1142 C CA . THR A 1 159 ? 12.676 -2.070 -14.861 1.00 93.00 159 THR A CA 1
ATOM 1143 C C . THR A 1 159 ? 12.292 -2.347 -13.413 1.00 93.00 159 THR A C 1
ATOM 1145 O O . THR A 1 159 ? 11.120 -2.595 -13.131 1.00 93.00 159 THR A O 1
ATOM 1148 N N . ALA A 1 160 ? 13.261 -2.327 -12.503 1.00 93.75 160 ALA A N 1
ATOM 1149 C CA . ALA A 1 160 ? 13.058 -2.628 -11.093 1.00 93.75 160 ALA A CA 1
ATOM 1150 C C . ALA A 1 160 ? 13.404 -1.432 -10.203 1.00 93.75 160 ALA A C 1
ATOM 1152 O O . ALA A 1 160 ? 14.482 -0.861 -10.341 1.00 93.75 160 ALA A O 1
ATOM 1153 N N . TYR A 1 161 ? 12.518 -1.100 -9.269 1.00 94.44 161 TYR A N 1
ATOM 1154 C CA . TYR A 1 161 ? 12.787 -0.188 -8.158 1.00 94.44 161 TYR A CA 1
ATOM 1155 C C . TYR A 1 161 ? 12.742 -1.014 -6.879 1.00 94.44 161 TYR A C 1
ATOM 1157 O O . TYR A 1 161 ? 11.740 -1.681 -6.631 1.00 94.44 161 TYR A O 1
ATOM 1165 N N . THR A 1 162 ? 13.815 -1.006 -6.098 1.00 95.50 162 THR A N 1
ATOM 1166 C CA . THR A 1 162 ? 13.938 -1.855 -4.907 1.00 95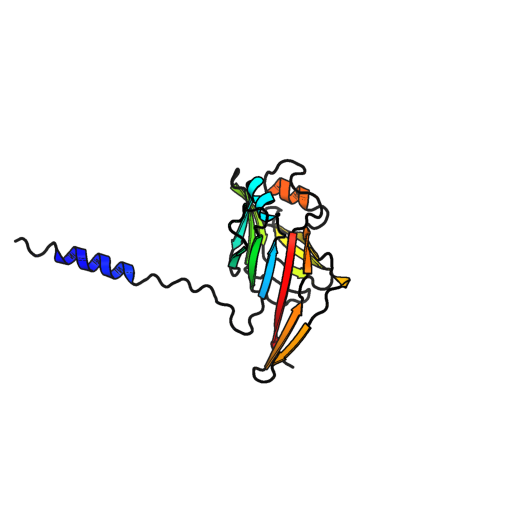.50 162 THR A CA 1
ATOM 1167 C C . THR A 1 162 ? 14.200 -1.018 -3.668 1.00 95.50 162 THR A C 1
ATOM 1169 O O . THR A 1 162 ? 14.986 -0.072 -3.723 1.00 95.50 162 THR A O 1
ATOM 1172 N N . GLY A 1 163 ? 13.593 -1.398 -2.550 1.00 95.12 163 GLY A N 1
ATOM 1173 C CA . GLY A 1 163 ? 13.823 -0.806 -1.242 1.00 95.12 163 GLY A CA 1
ATOM 1174 C C . GLY A 1 163 ? 13.142 0.544 -1.043 1.00 95.12 163 GLY A C 1
ATOM 1175 O O . GLY A 1 163 ? 13.662 1.359 -0.286 1.00 95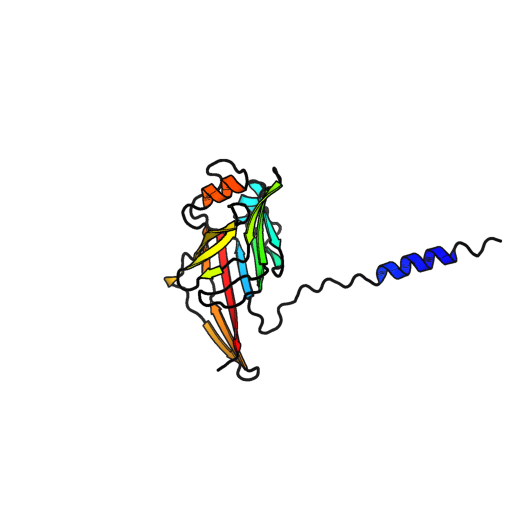.12 163 GLY A O 1
ATOM 1176 N N . ALA A 1 164 ? 12.013 0.815 -1.704 1.00 97.00 164 ALA A N 1
ATOM 1177 C CA . ALA A 1 164 ? 11.245 2.022 -1.414 1.00 97.00 164 ALA A CA 1
ATOM 1178 C C . ALA A 1 164 ? 10.638 1.915 -0.010 1.00 97.00 164 ALA A C 1
ATOM 1180 O O . ALA A 1 164 ? 9.920 0.959 0.274 1.00 97.00 164 ALA A O 1
ATOM 1181 N N . THR A 1 165 ? 10.929 2.875 0.862 1.00 97.88 165 THR A N 1
ATOM 1182 C CA . THR A 1 165 ? 10.415 2.925 2.236 1.00 97.88 165 THR A CA 1
ATOM 1183 C C . THR A 1 165 ? 9.110 3.703 2.260 1.00 97.88 165 THR A C 1
ATOM 1185 O O . THR A 1 165 ? 9.051 4.811 1.737 1.00 97.88 165 THR A O 1
ATOM 1188 N N . LEU A 1 166 ? 8.077 3.130 2.871 1.00 98.12 166 LEU A N 1
ATOM 1189 C CA . LEU A 1 166 ? 6.727 3.677 2.931 1.00 98.12 166 LEU A CA 1
ATOM 1190 C C . LEU A 1 166 ? 6.397 4.154 4.346 1.00 98.12 166 LEU A C 1
ATOM 1192 O O . LEU A 1 166 ? 6.629 3.431 5.316 1.00 98.12 166 LEU A O 1
ATOM 1196 N N . SER A 1 167 ? 5.777 5.324 4.449 1.00 97.69 167 SER A N 1
ATOM 1197 C CA . SER A 1 167 ? 5.102 5.818 5.654 1.00 97.69 167 SER A CA 1
ATOM 1198 C C . SER A 1 167 ? 3.687 6.266 5.318 1.00 97.69 167 SER A C 1
ATOM 1200 O O . SER A 1 167 ? 3.402 6.548 4.154 1.00 97.69 167 SER A O 1
ATOM 1202 N N . LEU A 1 168 ? 2.813 6.376 6.320 1.00 96.75 168 LEU A N 1
ATOM 1203 C CA . LEU A 1 168 ? 1.563 7.117 6.162 1.00 96.75 168 LEU A CA 1
ATOM 1204 C C . LEU A 1 168 ? 1.856 8.522 5.626 1.00 96.75 168 LEU A C 1
ATOM 1206 O O . LEU A 1 168 ? 2.852 9.150 5.991 1.00 96.75 168 LEU A O 1
ATOM 1210 N N . ALA A 1 169 ? 1.003 8.999 4.728 1.00 97.12 169 ALA A N 1
ATOM 1211 C CA . ALA A 1 169 ? 1.105 10.365 4.245 1.00 97.12 169 ALA A CA 1
ATOM 1212 C C . ALA A 1 169 ? 0.820 11.355 5.392 1.00 97.12 169 ALA A C 1
ATOM 1214 O O . ALA A 1 169 ? -0.057 11.077 6.214 1.00 97.12 169 ALA A O 1
ATOM 1215 N N . PRO A 1 170 ? 1.509 12.507 5.454 1.00 93.94 170 PRO A N 1
ATOM 1216 C CA . PRO A 1 170 ? 1.239 13.511 6.479 1.00 93.94 170 PRO A CA 1
ATOM 1217 C C . PRO A 1 170 ? -0.243 13.910 6.524 1.00 93.94 170 PRO A C 1
ATOM 1219 O O . PRO A 1 170 ? -0.857 14.174 5.487 1.00 93.94 170 PRO A O 1
ATOM 1222 N N . GLY A 1 171 ? -0.817 13.945 7.724 1.00 91.56 171 GLY A N 1
ATOM 1223 C CA . GLY A 1 171 ? -2.203 14.338 7.978 1.00 91.56 171 GLY A CA 1
ATOM 1224 C C . GLY A 1 171 ? -3.263 13.262 7.711 1.00 91.56 171 GLY A C 1
ATOM 1225 O O . GLY A 1 171 ? -4.436 13.505 7.996 1.00 91.56 171 GLY A O 1
ATOM 1226 N N . ILE A 1 172 ? -2.907 12.071 7.208 1.00 94.62 172 ILE A N 1
ATOM 1227 C CA . ILE A 1 172 ? -3.903 11.023 6.909 1.00 94.62 172 ILE A CA 1
ATOM 1228 C C . ILE A 1 172 ? -4.277 10.182 8.138 1.00 94.62 172 ILE A C 1
ATOM 1230 O O . ILE A 1 172 ? -5.357 9.592 8.174 1.00 94.62 172 ILE A O 1
ATOM 1234 N N . ALA A 1 173 ? -3.419 10.131 9.163 1.00 93.44 173 ALA A N 1
ATOM 1235 C CA . ALA A 1 173 ? -3.580 9.228 10.307 1.00 93.44 173 ALA A CA 1
ATOM 1236 C C . ALA A 1 173 ? -4.895 9.453 11.079 1.00 93.44 173 ALA A C 1
ATOM 1238 O O . ALA A 1 173 ? -5.572 8.491 11.457 1.00 93.44 173 ALA A O 1
ATOM 1239 N N . ALA A 1 174 ? -5.302 10.716 11.248 1.00 92.94 174 ALA A N 1
ATOM 1240 C CA . ALA A 1 174 ? -6.567 11.071 11.890 1.00 92.94 174 ALA A CA 1
ATOM 1241 C C . ALA A 1 174 ? -7.781 10.596 11.074 1.00 92.94 174 ALA A C 1
ATOM 1243 O O . ALA A 1 174 ? -8.720 10.028 11.631 1.00 92.94 174 ALA A O 1
ATOM 1244 N N . ALA A 1 175 ? -7.737 10.751 9.746 1.00 94.25 175 ALA A N 1
ATOM 1245 C CA . ALA A 1 175 ? -8.798 10.279 8.860 1.00 94.25 175 ALA A CA 1
ATOM 1246 C C . ALA A 1 175 ? -8.915 8.746 8.883 1.00 94.25 175 ALA A C 1
ATOM 1248 O O . ALA A 1 175 ? -10.023 8.219 8.958 1.00 94.25 175 ALA A O 1
ATOM 1249 N N . ILE A 1 176 ? -7.785 8.027 8.882 1.00 95.44 176 ILE A N 1
ATOM 1250 C CA . ILE A 1 176 ? -7.765 6.561 9.004 1.00 95.44 176 ILE A CA 1
ATOM 1251 C C . ILE A 1 176 ? -8.380 6.127 10.336 1.00 95.44 176 ILE A C 1
ATOM 1253 O O . ILE A 1 176 ? -9.249 5.257 10.352 1.00 95.44 176 ILE A O 1
ATOM 1257 N N . SER A 1 177 ? -7.962 6.755 11.439 1.00 95.25 177 SER A N 1
ATOM 1258 C CA . SER A 1 177 ? -8.471 6.438 12.777 1.00 95.25 177 SER A CA 1
ATOM 1259 C C . SER A 1 177 ? -9.978 6.678 12.867 1.00 95.25 177 SER A C 1
ATOM 1261 O O . SER A 1 177 ? -10.707 5.813 13.344 1.00 95.25 177 SER A O 1
ATOM 1263 N N . SER A 1 178 ? -10.463 7.794 12.314 1.00 95.88 178 SER A N 1
ATOM 1264 C CA . SER A 1 178 ? -11.891 8.111 12.250 1.00 95.88 178 SER A CA 1
ATOM 1265 C C . SER A 1 178 ? -12.684 7.091 11.421 1.00 95.88 178 SER A C 1
ATOM 1267 O O . SER A 1 178 ? -13.675 6.557 11.914 1.00 95.88 178 SER A O 1
ATOM 1269 N N . ILE A 1 179 ? -12.223 6.747 10.210 1.00 96.88 179 ILE A N 1
ATOM 1270 C CA . ILE A 1 179 ? -12.879 5.747 9.342 1.00 96.88 179 ILE A CA 1
ATOM 1271 C C . ILE A 1 179 ? -12.956 4.381 10.030 1.00 96.88 179 ILE A C 1
ATOM 1273 O O . ILE A 1 179 ? -13.964 3.686 9.922 1.00 96.88 179 ILE A O 1
ATOM 1277 N N . LEU A 1 180 ? -11.898 3.987 10.738 1.00 97.50 180 LEU A N 1
ATOM 1278 C CA . LEU A 1 180 ? -11.829 2.705 11.435 1.00 97.50 180 LEU A CA 1
ATOM 1279 C C . LEU A 1 180 ? -12.522 2.723 12.806 1.00 97.50 180 LEU A C 1
ATOM 1281 O O . LEU A 1 180 ? -12.632 1.671 13.434 1.00 97.50 180 LEU A O 1
ATOM 1285 N N . GLY A 1 181 ? -13.015 3.871 13.281 1.00 96.94 181 GLY A N 1
ATOM 1286 C CA . GLY A 1 181 ? -13.586 4.010 14.624 1.00 96.94 181 GLY A CA 1
ATOM 1287 C C . GLY A 1 181 ? -12.576 3.711 15.737 1.00 96.94 181 GLY A C 1
ATOM 1288 O O . GLY A 1 181 ? -12.936 3.102 16.742 1.00 96.94 181 GLY A O 1
ATOM 1289 N N . LEU A 1 182 ? -11.310 4.071 15.524 1.00 95.69 182 LEU A N 1
ATOM 1290 C CA . LEU A 1 182 ? -10.248 3.970 16.520 1.00 95.69 182 LEU A CA 1
ATOM 1291 C C . LEU A 1 182 ? -10.275 5.187 17.459 1.00 95.69 182 LEU A C 1
ATOM 1293 O O . LEU A 1 182 ? -10.707 6.265 17.040 1.00 95.69 182 LEU A O 1
ATOM 1297 N N . PRO A 1 183 ? -9.771 5.055 18.701 1.00 93.50 183 PRO A N 1
ATOM 1298 C CA . PRO A 1 183 ? -9.536 6.203 19.572 1.00 93.50 183 PRO A CA 1
ATOM 1299 C C . PRO A 1 183 ? -8.702 7.295 18.883 1.00 93.50 183 PRO A C 1
ATOM 1301 O O . PRO A 1 183 ? -7.850 7.008 18.034 1.00 93.50 183 PRO A O 1
ATOM 1304 N N . GLU A 1 184 ? -8.910 8.553 19.263 1.00 88.06 184 GLU A N 1
ATOM 1305 C CA . GLU A 1 184 ? -8.088 9.652 18.751 1.00 88.06 184 GLU A CA 1
ATOM 1306 C C . GLU A 1 184 ? -6.601 9.403 19.034 1.00 88.06 184 GLU A C 1
ATOM 1308 O O . GLU A 1 184 ? -6.231 8.882 20.085 1.00 88.06 184 GLU A O 1
ATOM 1313 N N . ASN A 1 185 ? -5.740 9.774 18.083 1.00 84.31 185 ASN A N 1
ATOM 1314 C CA . ASN A 1 185 ? -4.285 9.577 18.157 1.00 84.31 185 ASN A CA 1
ATOM 1315 C C . ASN A 1 185 ? -3.824 8.105 18.230 1.00 84.31 185 ASN A C 1
ATOM 1317 O O . ASN A 1 185 ? -2.666 7.850 18.556 1.00 84.31 185 ASN A O 1
ATOM 1321 N N . SER A 1 186 ? -4.684 7.134 17.881 1.00 88.88 186 SER A N 1
ATOM 1322 C CA . SER A 1 186 ? -4.301 5.709 17.827 1.00 88.88 186 SER A CA 1
ATOM 1323 C C . SER A 1 186 ? -3.193 5.412 16.818 1.00 88.88 186 SER A C 1
ATOM 1325 O O . SER A 1 186 ? -2.424 4.471 16.998 1.00 88.88 186 SER A O 1
ATOM 1327 N N . LEU A 1 187 ? -3.117 6.197 15.742 1.00 89.31 187 LEU A N 1
ATOM 1328 C CA . LEU A 1 187 ? -2.071 6.092 14.733 1.00 89.31 187 LEU A CA 1
ATOM 1329 C C . LEU A 1 187 ? -1.229 7.371 14.749 1.00 89.31 187 LEU A C 1
ATOM 1331 O O . LEU A 1 187 ? -1.801 8.458 14.620 1.00 89.31 187 LEU A O 1
ATOM 1335 N N . PRO A 1 188 ? 0.106 7.275 14.878 1.00 90.00 188 PRO A N 1
ATOM 1336 C CA . PRO A 1 188 ? 0.962 8.443 14.778 1.00 90.00 188 PRO A CA 1
ATOM 1337 C C . PRO A 1 188 ? 0.984 8.961 13.339 1.00 90.00 188 PRO A C 1
ATOM 1339 O O . PRO A 1 188 ? 0.883 8.193 12.374 1.00 90.00 188 PRO A O 1
ATOM 1342 N N . ASP A 1 189 ? 1.142 10.274 13.190 1.00 90.56 189 ASP A N 1
ATOM 1343 C CA . ASP A 1 189 ? 1.332 10.852 11.866 1.00 90.56 189 ASP A CA 1
ATOM 1344 C C . ASP A 1 189 ? 2.661 10.380 11.265 1.00 90.56 189 ASP A C 1
ATOM 1346 O O . ASP A 1 189 ? 3.627 10.118 11.985 1.00 90.56 189 ASP A O 1
ATOM 1350 N N . ALA A 1 190 ? 2.688 10.213 9.942 1.00 91.88 190 ALA A N 1
ATOM 1351 C CA . ALA A 1 190 ? 3.824 9.630 9.226 1.00 91.88 190 ALA A CA 1
ATOM 1352 C C . ALA A 1 190 ? 4.308 8.265 9.772 1.00 91.88 190 ALA A C 1
ATOM 1354 O O . ALA A 1 190 ? 5.483 7.919 9.625 1.00 91.88 190 ALA A O 1
ATOM 1355 N N . LEU A 1 191 ? 3.411 7.464 10.373 1.00 93.94 191 LEU A N 1
ATOM 1356 C CA . LEU A 1 191 ? 3.711 6.106 10.839 1.00 93.94 191 LEU A CA 1
ATOM 1357 C C . LEU A 1 191 ? 4.456 5.310 9.762 1.00 93.94 191 LEU A C 1
ATOM 1359 O O . LEU A 1 191 ? 3.994 5.208 8.622 1.00 93.94 191 LEU A O 1
ATOM 1363 N N . ALA A 1 192 ? 5.589 4.713 10.134 1.00 95.69 192 ALA A N 1
ATOM 1364 C CA . ALA A 1 192 ? 6.327 3.820 9.254 1.00 95.69 192 ALA A CA 1
ATOM 1365 C C . ALA A 1 192 ? 5.433 2.642 8.846 1.00 95.69 192 ALA A C 1
ATOM 1367 O O . ALA A 1 192 ? 4.970 1.870 9.685 1.00 95.69 192 ALA A O 1
ATOM 1368 N N . PHE A 1 193 ? 5.191 2.512 7.545 1.00 97.19 193 PHE A N 1
ATOM 1369 C CA . PHE A 1 193 ? 4.306 1.493 7.003 1.00 97.19 193 PHE A CA 1
ATOM 1370 C C . PHE A 1 193 ? 5.081 0.235 6.616 1.00 97.19 193 PHE A C 1
ATOM 1372 O O . PHE A 1 193 ? 4.665 -0.879 6.920 1.00 97.19 193 PHE A O 1
ATOM 1379 N N . GLY A 1 194 ? 6.233 0.391 5.965 1.00 97.50 194 GLY A N 1
ATOM 1380 C CA . GLY A 1 194 ? 7.055 -0.737 5.540 1.00 97.50 194 GLY A CA 1
ATOM 1381 C C . GLY A 1 194 ? 7.877 -0.427 4.305 1.00 97.50 194 GLY A C 1
ATOM 1382 O O . GLY A 1 194 ? 8.416 0.670 4.176 1.00 97.50 194 GLY A O 1
ATOM 1383 N N . SER A 1 195 ? 7.989 -1.388 3.394 1.00 97.50 195 SER A N 1
ATOM 1384 C CA . SER A 1 195 ? 8.706 -1.186 2.141 1.00 97.50 195 SER A CA 1
ATOM 1385 C C . SER A 1 195 ? 8.038 -1.848 0.948 1.00 97.50 195 SER A C 1
ATOM 1387 O O . SER A 1 195 ? 7.191 -2.733 1.078 1.00 97.50 195 SER A O 1
ATOM 1389 N N . THR A 1 196 ? 8.414 -1.390 -0.241 1.00 97.00 196 THR A N 1
ATOM 1390 C CA . THR A 1 196 ? 7.918 -1.933 -1.494 1.00 97.00 196 THR A CA 1
ATOM 1391 C C . THR A 1 196 ? 9.015 -2.032 -2.544 1.00 97.00 196 THR A C 1
ATOM 1393 O O . THR A 1 196 ? 9.823 -1.122 -2.727 1.00 97.00 196 THR A O 1
ATOM 1396 N N . ASP A 1 197 ? 8.965 -3.128 -3.291 1.00 95.94 197 ASP A N 1
ATOM 1397 C CA . ASP A 1 197 ? 9.715 -3.332 -4.520 1.00 95.94 197 ASP A CA 1
ATOM 1398 C C . ASP A 1 197 ? 8.742 -3.343 -5.698 1.00 95.94 197 ASP A C 1
ATOM 1400 O O . ASP A 1 197 ? 7.617 -3.835 -5.601 1.00 95.94 197 ASP A O 1
ATOM 1404 N N . VAL A 1 198 ? 9.171 -2.799 -6.828 1.00 94.69 198 VAL A N 1
ATOM 1405 C CA . VAL A 1 198 ? 8.399 -2.728 -8.069 1.00 94.69 198 VAL A CA 1
ATOM 1406 C C . VAL A 1 198 ? 9.219 -3.390 -9.162 1.00 94.69 198 VAL A C 1
ATOM 1408 O O . VAL A 1 198 ? 10.361 -3.004 -9.395 1.00 94.69 198 VAL A O 1
ATOM 1411 N N . SER A 1 199 ? 8.640 -4.362 -9.862 1.00 93.88 199 SER A N 1
ATOM 1412 C CA . SER A 1 199 ? 9.202 -4.942 -11.083 1.00 93.88 199 SER A CA 1
ATOM 1413 C C . SER A 1 199 ? 8.225 -4.745 -12.232 1.00 93.88 199 SER A C 1
ATOM 1415 O O . SER A 1 199 ? 7.126 -5.290 -12.215 1.00 93.88 199 SER A O 1
ATOM 1417 N N . LEU A 1 200 ? 8.638 -3.981 -13.240 1.00 92.62 200 LEU A N 1
ATOM 1418 C CA . LEU A 1 200 ? 7.873 -3.722 -14.455 1.00 92.62 200 LEU A CA 1
ATOM 1419 C C . LEU A 1 200 ? 8.499 -4.440 -15.637 1.00 92.62 200 LEU A C 1
ATOM 1421 O O . LEU A 1 200 ? 9.677 -4.241 -15.927 1.00 92.62 200 LEU A O 1
ATOM 1425 N N . PHE A 1 201 ? 7.694 -5.207 -16.353 1.00 91.44 201 PHE A N 1
ATOM 1426 C CA . PHE A 1 201 ? 8.067 -5.831 -17.609 1.00 91.44 201 PHE A CA 1
ATOM 1427 C C . PHE A 1 201 ? 7.380 -5.123 -18.770 1.00 91.44 201 PHE A C 1
ATOM 1429 O O . PHE A 1 201 ? 6.187 -4.828 -18.746 1.00 91.44 201 PHE A O 1
ATOM 1436 N N . THR A 1 202 ? 8.166 -4.845 -19.801 1.00 90.12 202 THR A N 1
ATOM 1437 C CA . THR A 1 202 ? 7.726 -4.231 -21.054 1.00 90.12 202 THR A CA 1
ATOM 1438 C C . THR A 1 202 ? 8.386 -4.956 -22.218 1.00 90.12 202 THR A C 1
ATOM 1440 O O . THR A 1 202 ? 9.388 -5.651 -22.034 1.00 90.12 202 THR A O 1
ATOM 1443 N N . LYS A 1 203 ? 7.847 -4.795 -23.428 1.00 88.69 203 LYS A N 1
ATOM 1444 C CA . LYS A 1 203 ? 8.514 -5.280 -24.639 1.00 88.69 203 LYS A CA 1
ATOM 1445 C C . LYS A 1 203 ? 9.879 -4.598 -24.774 1.00 88.69 203 LYS A C 1
ATOM 1447 O O . LYS A 1 203 ? 9.975 -3.382 -24.576 1.00 88.69 203 LYS A O 1
ATOM 1452 N N . ALA A 1 204 ? 10.926 -5.360 -25.085 1.00 85.12 204 ALA A N 1
ATOM 1453 C CA . ALA A 1 204 ? 12.219 -4.758 -25.380 1.00 85.12 204 ALA A CA 1
ATOM 1454 C C . ALA A 1 204 ? 12.123 -3.920 -26.669 1.00 85.12 204 ALA A C 1
ATOM 1456 O O . ALA A 1 204 ? 11.332 -4.214 -27.569 1.00 85.12 204 ALA A O 1
ATOM 1457 N N . LYS A 1 205 ? 12.878 -2.821 -26.700 1.00 72.50 205 LYS A N 1
ATOM 1458 C CA . LYS A 1 205 ? 13.075 -2.023 -27.912 1.00 72.50 205 LYS A CA 1
ATOM 1459 C C . LYS A 1 205 ? 14.231 -2.598 -28.710 1.00 72.50 205 LYS A C 1
ATOM 1461 O O . LYS A 1 205 ? 15.208 -3.032 -28.054 1.00 72.50 205 LYS A O 1
#

Sequence (205 aa):
MKLKVVTAIAISTLLLIGSSGAAVADAPKAGQSMTHMKTGAGLASTLEAAGIIMYVQGGATASVIGDSIGAPTGQYVFHIPITANKSGVQHLGSNIVFFNTANNNQLQLRNPVINLKTGDVTATIPQAENKSLTVLTITNLAGLKPTITTDKKVNLRKTAYTGATLSLAPGIAAAISSILGLPENSLPDALAFGSTDVSLFTKAK

Secondary structure (DSSP, 8-state):
--SSSSTTHHHHHHGGGS-----------TT--EEEEEEPTTHHHHHHHTTEEEEEEET-EEEEESS-TTSTT-EEEEEEE-EE-SSEEE-TTEEEEEEETTT--EEEEEEEEEETTT-EEEEEEGGGTTEEEEEEEETTGGG---EEEEETTTTEEEEEEEEEEEEEPTTHHHHHHHHHTPPTTSS-TT-EEEEEEEEEEEE--

Radius of gyration: 21.7 Å; chains: 1; bounding box: 54×72×48 Å

pLDDT: mean 87.34, std 16.25, range [44.72, 98.38]